Protein AF-A0AA39WG47-F1 (afdb_monomer)

InterPro domains:
  IPR007219 Xylanolytic transcriptional activator, regulatory domain [PF04082] (8-118)

Foldseek 3Di:
DDDPLVVVVVLLVVLLVVLVLQLVQLVCCVVVVDDGPDDPVPDPRDHRDQFDQDPVVSDTHDDPDPVSSLCPLVSLLSQLSVLSVQLCPQQVDPDHDDPVSLLVSLVVSVVSLVVSLVPDDLLLNCVRDPLLPDDPSSSVSSLVSLLSSLVSLLSSLVVLVVVVVVCVVPPDPPDDPSSVVSNVSNVVSVVSNVVSVVVCVVSVVPPDPDDDDDDDDDDDDD

Sequence (222 aa):
MTDPFMKRIEEECKRRLFWCSYNLDKYLGAMLGRPCVFHDEDIDQEYPSMTVYNPDLGVCLPTEEPNRRILIAPVLHFKLVRIVSRALREMYSVRPPTQKRSALIRRQLNDSLKAWRKELPAFLDPDQVDARLLVPNFQRQSNMLSLAYSHAVILVNRGSLMNKLRKSDVSSDTAGDEEDSNMKACLSAAMSILNDVDQIRRGGGRYCPHGGSPSTKPSAPS

Radius of gyration: 23.23 Å; Cα contacts (8 Å, |Δi|>4): 181; chains: 1; bounding box: 48×74×67 Å

Solvent-accessible surface area (backbone atoms only — not comparable to full-atom values): 13115 Å² total; per-residue (Å²): 133,81,56,72,60,61,52,53,53,50,51,46,50,51,35,44,49,51,53,52,52,49,48,51,39,45,53,50,18,69,74,70,73,44,87,56,84,77,52,82,90,79,61,85,77,64,78,60,74,65,49,41,78,36,84,92,74,73,44,71,37,82,60,89,52,76,92,69,41,74,50,53,53,59,52,52,47,52,57,51,46,52,56,45,46,49,43,47,60,65,64,63,32,97,72,63,58,54,72,71,55,45,52,54,52,40,52,56,49,52,51,49,52,53,52,54,60,69,68,52,54,59,83,51,29,71,93,74,31,63,46,88,79,42,59,73,68,53,19,52,41,24,52,50,50,52,44,51,50,26,50,44,44,28,68,60,20,43,64,43,42,54,50,49,58,62,36,68,79,52,91,60,98,76,79,51,75,66,46,53,51,36,28,51,48,21,53,51,23,53,50,48,42,54,50,51,53,52,50,50,60,68,59,62,75,70,76,70,78,91,81,78,83,81,84,81,78,86,83,80,88,132

Organism: NCBI:txid869390

pLDDT: mean 83.04, std 16.95, range [33.25, 98.5]

Nearest PDB structures (foldseek):
  5qsx-assembly3_B  TM=2.693E-01  e=9.966E-01  Homo sapiens
  4tql-assembly1_A  TM=2.872E-01  e=2.269E+00  synthetic construct
  6xns-assembly2_F  TM=3.805E-01  e=7.247E+00  synthetic construct

Structure (mmCIF, N/CA/C/O backbone):
data_AF-A0AA39WG47-F1
#
_entry.id   AF-A0AA39WG47-F1
#
loop_
_atom_site.group_PDB
_atom_site.id
_atom_site.type_symbol
_atom_site.label_atom_id
_atom_site.label_alt_id
_atom_site.label_comp_id
_atom_site.label_asym_id
_atom_site.label_entity_id
_atom_site.label_seq_id
_atom_site.pdbx_PDB_ins_code
_atom_site.Cartn_x
_atom_site.Cartn_y
_atom_site.Cartn_z
_atom_site.occupancy
_atom_site.B_iso_or_equiv
_atom_site.auth_seq_id
_atom_site.auth_comp_id
_atom_site.auth_asym_id
_atom_site.auth_atom_id
_atom_site.pdbx_PDB_model_num
ATOM 1 N N . MET A 1 1 ? 3.897 -16.611 -37.388 1.00 54.41 1 MET A N 1
ATOM 2 C CA . MET A 1 1 ? 4.636 -17.044 -36.184 1.00 54.41 1 MET A CA 1
ATOM 3 C C . MET A 1 1 ? 5.017 -15.771 -35.446 1.00 54.41 1 MET A C 1
ATOM 5 O O . MET A 1 1 ? 5.769 -14.986 -36.003 1.00 54.41 1 MET A O 1
ATOM 9 N N . THR A 1 2 ? 4.370 -15.462 -34.321 1.00 60.50 2 THR A N 1
ATOM 10 C CA . THR A 1 2 ? 4.619 -14.218 -33.572 1.00 60.50 2 THR A CA 1
ATOM 11 C C . THR A 1 2 ? 6.018 -14.269 -32.969 1.00 60.50 2 THR A C 1
ATOM 13 O O . THR A 1 2 ? 6.387 -15.283 -32.379 1.00 60.50 2 THR A O 1
ATOM 16 N N . ASP A 1 3 ? 6.787 -13.197 -33.141 1.00 77.50 3 ASP A N 1
ATOM 17 C CA . ASP A 1 3 ? 8.130 -13.053 -32.582 1.00 77.50 3 ASP A CA 1
ATOM 18 C C . ASP A 1 3 ? 8.114 -13.317 -31.055 1.00 77.50 3 ASP A C 1
ATOM 20 O O . ASP A 1 3 ? 7.344 -12.665 -30.335 1.00 77.50 3 ASP A O 1
ATOM 24 N N . PRO A 1 4 ? 8.915 -14.275 -30.538 1.00 75.50 4 PRO A N 1
ATOM 25 C CA . PRO A 1 4 ? 9.007 -14.574 -29.108 1.00 75.50 4 PRO A CA 1
ATOM 26 C C . PRO A 1 4 ? 9.269 -13.345 -28.228 1.00 75.50 4 PRO A C 1
ATOM 28 O O . PRO A 1 4 ? 8.833 -13.307 -27.075 1.00 75.50 4 PRO A O 1
ATOM 31 N N . PHE A 1 5 ? 9.945 -12.329 -28.766 1.00 71.44 5 PHE A N 1
ATOM 32 C CA . PHE A 1 5 ? 10.186 -11.070 -28.072 1.00 71.44 5 PHE A CA 1
ATOM 33 C C . PHE A 1 5 ? 8.907 -10.238 -27.908 1.00 71.44 5 PHE A C 1
ATOM 35 O O . PHE A 1 5 ? 8.557 -9.862 -26.785 1.00 71.44 5 PHE A O 1
ATOM 42 N N . MET A 1 6 ? 8.159 -10.026 -28.995 1.00 77.06 6 MET A N 1
ATOM 43 C CA . MET A 1 6 ? 6.859 -9.346 -28.944 1.00 77.06 6 MET A CA 1
ATOM 44 C C . MET A 1 6 ? 5.895 -10.037 -27.978 1.00 77.06 6 MET A C 1
ATOM 46 O O . MET A 1 6 ? 5.199 -9.365 -27.218 1.00 77.06 6 MET A O 1
ATOM 50 N N . LYS A 1 7 ? 5.920 -11.375 -27.931 1.00 81.62 7 LYS A N 1
ATOM 51 C CA . LYS A 1 7 ? 5.126 -12.155 -26.975 1.00 81.62 7 LYS A CA 1
ATOM 52 C C . LYS A 1 7 ? 5.485 -11.835 -25.516 1.00 81.62 7 LYS A C 1
ATOM 54 O O . LYS A 1 7 ? 4.591 -11.600 -24.708 1.00 81.62 7 LYS A O 1
ATOM 59 N N . ARG A 1 8 ? 6.777 -11.761 -25.173 1.00 79.62 8 ARG A N 1
ATOM 60 C CA . ARG A 1 8 ? 7.234 -11.428 -23.809 1.00 79.62 8 ARG A CA 1
ATOM 61 C C . ARG A 1 8 ? 6.865 -10.001 -23.403 1.00 79.62 8 ARG A C 1
ATOM 63 O O . ARG A 1 8 ? 6.470 -9.770 -22.262 1.00 79.62 8 ARG A O 1
ATOM 70 N N . ILE A 1 9 ? 6.988 -9.041 -24.321 1.00 80.69 9 ILE A N 1
ATOM 71 C CA . ILE A 1 9 ? 6.543 -7.663 -24.070 1.00 80.69 9 ILE A CA 1
ATOM 72 C C . ILE A 1 9 ? 5.045 -7.637 -23.790 1.00 80.69 9 ILE A C 1
ATOM 74 O O . ILE A 1 9 ? 4.612 -6.996 -22.836 1.00 80.69 9 ILE A O 1
ATOM 78 N N . GLU A 1 10 ? 4.255 -8.334 -24.604 1.00 86.00 10 GLU A N 1
ATOM 79 C CA . GLU A 1 10 ? 2.808 -8.392 -24.441 1.00 86.00 10 GLU A CA 1
ATOM 80 C C . GLU A 1 10 ? 2.414 -8.990 -23.080 1.00 86.00 10 GLU A C 1
ATOM 82 O O . GLU A 1 10 ? 1.555 -8.439 -22.392 1.00 86.00 10 GLU A O 1
ATOM 87 N N . GLU A 1 11 ? 3.078 -10.066 -22.653 1.00 87.19 11 GLU A N 1
ATOM 88 C CA . GLU A 1 11 ? 2.892 -10.679 -21.331 1.00 87.19 11 GLU A CA 1
ATOM 89 C C . GLU A 1 11 ? 3.209 -9.696 -20.189 1.00 87.19 11 GLU A C 1
ATOM 91 O O . GLU A 1 11 ? 2.404 -9.528 -19.270 1.00 87.19 11 GLU A O 1
ATOM 96 N N . GLU A 1 12 ? 4.332 -8.977 -20.260 1.00 86.94 12 GLU A N 1
ATOM 97 C CA . GLU A 1 12 ? 4.689 -7.956 -19.266 1.00 86.94 12 GLU A CA 1
ATOM 98 C C . GLU A 1 12 ? 3.714 -6.771 -19.259 1.00 86.94 12 GLU A C 1
ATOM 100 O O . GLU A 1 12 ? 3.362 -6.257 -18.194 1.00 86.94 12 GLU A O 1
ATOM 105 N N . CYS A 1 13 ? 3.233 -6.346 -20.426 1.00 87.81 13 CYS A N 1
ATOM 106 C CA . CYS A 1 13 ? 2.212 -5.309 -20.542 1.00 87.81 13 CYS A CA 1
ATOM 107 C C . CYS A 1 13 ? 0.886 -5.750 -19.911 1.00 87.81 13 CYS A C 1
ATOM 109 O O . CYS A 1 13 ? 0.289 -4.972 -19.166 1.00 87.81 13 CYS A O 1
ATOM 111 N N . LYS A 1 14 ? 0.455 -6.999 -20.134 1.00 92.62 14 LYS A N 1
ATOM 112 C CA . LYS A 1 14 ? -0.746 -7.575 -19.504 1.00 92.62 14 LYS A CA 1
ATOM 113 C C . LYS A 1 14 ? -0.613 -7.630 -17.983 1.00 92.62 14 LYS A C 1
ATOM 115 O O . LYS A 1 14 ? -1.522 -7.181 -17.287 1.00 92.62 14 LYS A O 1
ATOM 120 N N . ARG A 1 15 ? 0.540 -8.072 -17.465 1.00 94.00 15 ARG A N 1
ATOM 121 C CA . ARG A 1 15 ? 0.847 -8.059 -16.020 1.00 94.00 15 ARG A CA 1
ATOM 122 C C . ARG A 1 15 ? 0.725 -6.658 -15.432 1.00 94.00 15 ARG A C 1
ATOM 124 O O . ARG A 1 15 ? 0.052 -6.456 -14.426 1.00 94.00 15 ARG A O 1
ATOM 131 N N . ARG A 1 16 ? 1.356 -5.666 -16.067 1.00 93.12 16 ARG A N 1
ATOM 132 C CA . ARG A 1 16 ? 1.308 -4.267 -15.607 1.00 93.12 16 ARG A CA 1
ATOM 133 C C . ARG A 1 16 ? -0.112 -3.716 -15.646 1.00 93.12 16 ARG A C 1
ATOM 135 O O . ARG A 1 16 ? -0.524 -3.072 -14.686 1.00 93.12 16 ARG A O 1
ATOM 142 N N . LEU A 1 17 ? -0.857 -3.986 -16.718 1.00 95.69 17 LEU A N 1
ATOM 143 C CA . LEU A 1 17 ? -2.247 -3.558 -16.849 1.00 95.69 17 LEU A CA 1
ATOM 144 C C . LEU A 1 17 ? -3.105 -4.135 -15.721 1.00 95.69 17 LEU A C 1
ATOM 146 O O . LEU A 1 17 ? -3.793 -3.372 -15.052 1.00 95.69 17 LEU A O 1
ATOM 150 N N . PHE A 1 18 ? -2.996 -5.440 -15.461 1.00 97.75 18 PHE A N 1
ATOM 151 C CA . PHE A 1 18 ? -3.709 -6.103 -14.372 1.00 97.75 18 PHE A CA 1
ATOM 152 C C . PHE A 1 18 ? -3.466 -5.409 -13.025 1.00 97.75 18 PHE A C 1
ATOM 154 O O . PHE A 1 18 ? -4.413 -5.009 -12.352 1.00 97.75 18 PHE A O 1
ATOM 161 N N . TRP A 1 19 ? -2.201 -5.198 -12.652 1.00 97.56 19 TRP A N 1
ATOM 162 C CA . TRP A 1 19 ? -1.856 -4.597 -11.362 1.00 97.56 19 TRP A CA 1
ATOM 163 C C . TRP A 1 19 ? -2.233 -3.111 -11.259 1.00 97.56 19 TRP A C 1
ATOM 165 O O . TRP A 1 19 ? -2.646 -2.645 -10.195 1.00 97.56 19 TRP A O 1
ATOM 175 N N . CYS A 1 20 ? -2.173 -2.364 -12.364 1.00 96.81 20 CYS A N 1
ATOM 176 C CA . CYS A 1 20 ? -2.697 -1.000 -12.423 1.00 96.81 20 CYS A CA 1
ATOM 177 C C . CYS A 1 20 ? -4.223 -0.965 -12.234 1.0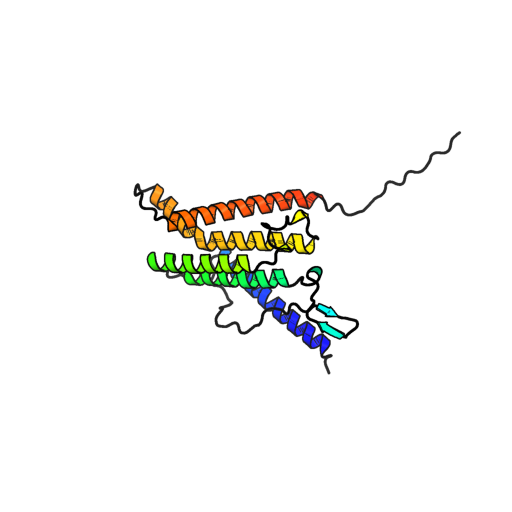0 96.81 20 CYS A C 1
ATOM 179 O O . CYS A 1 20 ? -4.725 -0.140 -11.468 1.00 96.81 20 CYS A O 1
ATOM 181 N N . SER A 1 21 ? -4.958 -1.870 -12.887 1.00 97.94 21 SER A N 1
ATOM 182 C CA . SER A 1 21 ? -6.409 -2.014 -12.725 1.00 97.94 21 SER A CA 1
ATOM 183 C C . SER A 1 21 ? -6.783 -2.420 -11.300 1.00 97.94 21 SER A C 1
ATOM 185 O O . SER A 1 21 ? -7.689 -1.822 -10.721 1.00 97.94 21 SER A O 1
ATOM 187 N N . TYR A 1 22 ? -6.044 -3.363 -10.709 1.00 97.75 22 TYR A N 1
ATOM 188 C CA . TYR A 1 22 ? -6.182 -3.757 -9.309 1.00 97.75 22 TYR A CA 1
ATOM 189 C C . TYR A 1 22 ? -6.027 -2.548 -8.379 1.00 97.75 22 TYR A C 1
ATOM 191 O O . TYR A 1 22 ? -6.901 -2.281 -7.557 1.00 97.75 22 TYR A O 1
ATOM 199 N N . ASN A 1 23 ? -4.961 -1.758 -8.547 1.00 96.88 23 ASN A N 1
ATOM 200 C CA . ASN A 1 23 ? -4.747 -0.564 -7.733 1.00 96.88 23 ASN A CA 1
ATOM 201 C C . ASN A 1 23 ? -5.902 0.427 -7.830 1.00 96.88 23 ASN A C 1
ATOM 203 O O . ASN A 1 23 ? -6.393 0.912 -6.808 1.00 96.88 23 ASN A O 1
ATOM 207 N N . LEU A 1 24 ? -6.328 0.725 -9.058 1.00 96.31 24 LEU A N 1
ATOM 208 C CA . LEU A 1 24 ? -7.419 1.655 -9.307 1.00 96.31 24 LEU A CA 1
ATOM 209 C C . LEU A 1 24 ? -8.712 1.189 -8.628 1.00 96.31 24 LEU A C 1
ATOM 211 O O . LEU A 1 24 ? -9.371 1.988 -7.966 1.00 96.31 24 LEU A O 1
ATOM 215 N N . ASP A 1 25 ? -9.046 -0.098 -8.735 1.00 96.69 25 ASP A N 1
ATOM 216 C CA . ASP A 1 25 ? -10.213 -0.683 -8.074 1.00 96.69 25 ASP A CA 1
ATOM 217 C C . ASP A 1 25 ? -10.161 -0.505 -6.550 1.00 96.69 25 ASP A C 1
ATOM 219 O O . ASP A 1 25 ? -11.122 -0.002 -5.965 1.00 96.69 25 ASP A O 1
ATOM 223 N N . LYS A 1 26 ? -9.024 -0.806 -5.903 1.00 96.12 26 LYS A N 1
ATOM 224 C CA . LYS A 1 26 ? -8.877 -0.664 -4.441 1.00 96.12 26 LYS A CA 1
ATOM 225 C C . LYS A 1 26 ? -8.971 0.777 -3.966 1.00 96.12 26 LYS A C 1
ATOM 227 O O . LYS A 1 26 ? -9.627 1.048 -2.960 1.00 96.12 26 LYS A O 1
ATOM 232 N N . TYR A 1 27 ? -8.346 1.710 -4.678 1.00 94.75 27 TYR A N 1
ATOM 233 C CA . TYR A 1 27 ? -8.420 3.124 -4.319 1.00 94.75 27 TYR A CA 1
ATOM 234 C C . TYR A 1 27 ? -9.823 3.692 -4.516 1.00 94.75 27 TYR A C 1
ATOM 236 O O . TYR A 1 27 ? -10.328 4.380 -3.630 1.00 94.75 27 TYR A O 1
ATOM 244 N N . LEU A 1 28 ? -10.490 3.361 -5.623 1.00 93.69 28 LEU A N 1
ATOM 245 C CA . LEU A 1 28 ? -11.874 3.775 -5.832 1.00 93.69 28 LEU A CA 1
ATOM 246 C C . LEU A 1 28 ? -12.822 3.113 -4.824 1.00 93.69 28 LEU A C 1
ATOM 248 O O . LEU A 1 28 ? -13.743 3.770 -4.349 1.00 93.69 28 LEU A O 1
ATOM 252 N N . GLY A 1 29 ? -12.579 1.856 -4.446 1.00 91.94 29 GLY A N 1
ATOM 253 C CA . GLY A 1 29 ? -13.279 1.182 -3.352 1.00 91.94 29 GLY A CA 1
ATOM 254 C C . GLY A 1 29 ? -13.130 1.928 -2.025 1.00 91.94 29 GLY A C 1
ATOM 255 O O . GLY A 1 29 ? -14.125 2.212 -1.360 1.00 91.94 29 GLY A O 1
ATOM 256 N N . ALA A 1 30 ? -11.903 2.330 -1.679 1.00 91.56 30 ALA A N 1
ATOM 257 C CA . ALA A 1 30 ? -11.619 3.096 -0.467 1.00 91.56 30 ALA A CA 1
ATOM 258 C C . ALA A 1 30 ? -12.289 4.480 -0.449 1.00 91.56 30 ALA A C 1
ATOM 260 O O . ALA A 1 30 ? -12.778 4.901 0.599 1.00 91.56 30 ALA A O 1
ATOM 261 N N . MET A 1 31 ? -12.294 5.187 -1.585 1.00 91.00 31 MET A N 1
ATOM 262 C CA . MET A 1 31 ? -12.841 6.546 -1.695 1.00 91.00 31 MET A CA 1
ATOM 263 C C . MET A 1 31 ? -14.367 6.565 -1.779 1.00 91.00 31 MET A C 1
ATOM 265 O O . MET A 1 31 ? -15.002 7.432 -1.188 1.00 91.00 31 MET A O 1
ATOM 269 N N . LEU A 1 32 ? -14.956 5.627 -2.522 1.00 90.38 32 LEU A N 1
ATOM 270 C CA . LEU A 1 32 ? -16.389 5.618 -2.824 1.00 90.38 32 LEU A CA 1
ATOM 271 C C . LEU A 1 32 ? -17.186 4.682 -1.908 1.00 90.38 32 LEU A C 1
ATOM 273 O O . LEU A 1 32 ? -18.406 4.622 -2.019 1.00 90.38 32 LEU A O 1
ATOM 277 N N . GLY A 1 33 ? -16.517 3.926 -1.032 1.00 85.56 33 GLY A N 1
ATOM 278 C CA . GLY A 1 33 ? -17.165 2.993 -0.106 1.00 85.56 33 GLY A CA 1
ATOM 279 C C . GLY A 1 33 ? -17.851 1.811 -0.796 1.00 85.56 33 GLY A C 1
ATOM 280 O O . GLY A 1 33 ? -18.755 1.206 -0.224 1.00 85.56 33 GLY A O 1
ATOM 281 N N . ARG A 1 34 ? -17.452 1.490 -2.032 1.00 85.56 34 ARG A N 1
ATOM 282 C CA . ARG A 1 34 ? -18.050 0.412 -2.830 1.00 85.56 34 ARG A CA 1
ATOM 283 C C . ARG A 1 34 ? -17.275 -0.904 -2.680 1.00 85.56 34 ARG A C 1
ATOM 285 O O . ARG A 1 34 ? -16.057 -0.864 -2.478 1.00 85.56 34 ARG A O 1
ATOM 292 N N . PRO A 1 35 ? -17.935 -2.066 -2.841 1.00 86.81 35 PRO A N 1
ATOM 293 C CA . PRO A 1 35 ? -17.241 -3.342 -2.976 1.00 86.81 35 PRO A CA 1
ATOM 294 C C . PRO A 1 35 ? -16.209 -3.298 -4.110 1.00 86.81 35 PRO A C 1
ATOM 296 O O . PRO A 1 35 ? -16.473 -2.746 -5.178 1.00 86.81 35 PRO A O 1
ATOM 299 N N . CYS A 1 36 ? -15.030 -3.858 -3.854 1.00 90.56 36 CYS A N 1
ATOM 300 C CA . CYS A 1 36 ? -13.968 -3.990 -4.850 1.00 90.56 36 CYS A CA 1
ATOM 301 C C . CYS A 1 36 ? -14.256 -5.184 -5.769 1.00 90.56 36 CYS A C 1
ATOM 303 O O . CYS A 1 36 ? -14.789 -6.196 -5.313 1.00 90.56 36 CYS A O 1
ATOM 305 N N . VAL A 1 37 ? -13.879 -5.073 -7.042 1.00 91.88 37 VAL A N 1
ATOM 306 C CA . VAL A 1 37 ? -14.045 -6.139 -8.042 1.00 91.88 37 VAL A CA 1
ATOM 307 C C . VAL A 1 37 ? -12.999 -7.234 -7.853 1.00 91.88 37 VAL A C 1
ATOM 309 O O . VAL A 1 37 ? -13.324 -8.420 -7.895 1.00 91.88 37 VAL A O 1
ATOM 312 N N . PHE A 1 38 ? -11.742 -6.852 -7.628 1.00 93.94 38 PHE A N 1
ATOM 313 C CA . PHE A 1 38 ? -10.660 -7.822 -7.488 1.00 93.94 38 PHE A CA 1
ATOM 314 C C . PHE A 1 38 ? -10.652 -8.412 -6.080 1.00 93.94 38 PHE A C 1
ATOM 316 O O . PHE A 1 38 ? -10.614 -7.669 -5.100 1.00 93.94 38 PHE A O 1
ATOM 323 N N . HIS A 1 39 ? -10.610 -9.732 -5.954 1.00 92.81 39 HIS A N 1
ATOM 324 C CA . HIS A 1 39 ? -10.468 -10.410 -4.667 1.00 92.81 39 HIS A CA 1
ATOM 325 C C . HIS A 1 39 ? -9.096 -11.066 -4.600 1.00 92.81 39 HIS A C 1
ATOM 327 O O . HIS A 1 39 ? -8.734 -11.811 -5.496 1.00 92.81 39 HIS A O 1
ATOM 333 N N . ASP A 1 40 ? -8.333 -10.780 -3.544 1.00 93.38 40 ASP A N 1
ATOM 334 C CA . ASP A 1 40 ? -6.937 -11.212 -3.395 1.00 93.38 40 ASP A CA 1
ATOM 335 C C . ASP A 1 40 ? -6.719 -12.732 -3.510 1.00 93.38 40 ASP A C 1
ATOM 337 O O . ASP A 1 40 ? -5.625 -13.137 -3.901 1.00 93.38 40 ASP A O 1
ATOM 341 N N . GLU A 1 41 ? -7.733 -13.536 -3.172 1.00 93.12 41 GLU A N 1
ATOM 342 C CA . GLU A 1 41 ? -7.711 -15.008 -3.227 1.00 93.12 41 GLU A CA 1
ATOM 343 C C . GLU A 1 41 ? -7.848 -15.553 -4.660 1.00 93.12 41 GLU A C 1
ATOM 345 O O . GLU A 1 41 ? -7.430 -16.672 -4.936 1.00 93.12 41 GLU A O 1
ATOM 350 N N . ASP A 1 42 ? -8.396 -14.746 -5.574 1.00 94.75 42 ASP A N 1
ATOM 351 C CA . ASP A 1 42 ? -8.635 -15.107 -6.977 1.00 94.75 42 ASP A CA 1
ATOM 352 C C . ASP A 1 42 ? -7.502 -14.610 -7.898 1.00 94.75 42 ASP A C 1
ATOM 354 O O . ASP A 1 42 ? -7.631 -14.618 -9.121 1.00 94.75 42 ASP A O 1
ATOM 358 N N . ILE A 1 43 ? -6.398 -14.115 -7.321 1.00 95.50 43 ILE A N 1
ATOM 359 C CA . ILE A 1 43 ? -5.270 -13.540 -8.064 1.00 95.50 43 ILE A CA 1
ATOM 360 C C . ILE A 1 43 ? -4.105 -14.527 -8.089 1.00 95.50 43 ILE A C 1
ATOM 362 O O . ILE A 1 43 ? -3.375 -14.665 -7.108 1.00 95.50 43 ILE A O 1
ATOM 366 N N . ASP A 1 44 ? -3.873 -15.125 -9.253 1.00 95.12 44 ASP A N 1
ATOM 367 C CA . ASP A 1 44 ? -2.683 -15.919 -9.588 1.00 95.12 44 ASP A CA 1
ATOM 368 C C . ASP A 1 44 ? -1.617 -15.107 -10.352 1.00 95.12 44 ASP A C 1
ATOM 370 O O . ASP A 1 44 ? -0.509 -15.583 -10.612 1.00 95.12 44 ASP A O 1
ATOM 374 N N . GLN A 1 45 ? -1.927 -13.855 -10.698 1.00 95.00 45 GLN A N 1
ATOM 375 C CA . GLN A 1 45 ? -1.057 -13.015 -11.506 1.00 95.00 45 GLN A CA 1
ATOM 376 C C . GLN A 1 45 ? 0.215 -12.606 -10.746 1.00 95.00 45 GLN A C 1
ATOM 378 O O . GLN A 1 45 ? 0.165 -11.874 -9.760 1.00 95.00 45 GLN A O 1
ATOM 383 N N . GLU A 1 46 ? 1.382 -13.003 -11.258 1.00 93.44 46 GLU A N 1
ATOM 384 C CA . GLU A 1 46 ? 2.687 -12.555 -10.747 1.00 93.44 46 GLU A CA 1
ATOM 385 C C . GLU A 1 46 ? 2.885 -11.032 -10.873 1.00 93.44 46 GLU A C 1
ATOM 387 O O . GLU A 1 46 ? 2.325 -10.380 -11.763 1.00 93.44 46 GLU A O 1
ATOM 392 N N . TYR A 1 47 ? 3.729 -10.451 -10.012 1.00 93.06 47 TYR A N 1
ATOM 393 C CA . TYR A 1 47 ? 4.161 -9.058 -10.165 1.00 93.06 47 TYR A CA 1
ATOM 394 C C . TYR A 1 47 ? 4.956 -8.854 -11.467 1.00 93.06 47 TYR A C 1
ATOM 396 O O . TYR A 1 47 ? 5.629 -9.781 -11.921 1.00 93.06 47 TYR A O 1
ATOM 404 N N . PRO A 1 48 ? 4.934 -7.643 -12.063 1.00 89.69 48 PRO A N 1
ATOM 405 C CA . PRO A 1 48 ? 5.738 -7.347 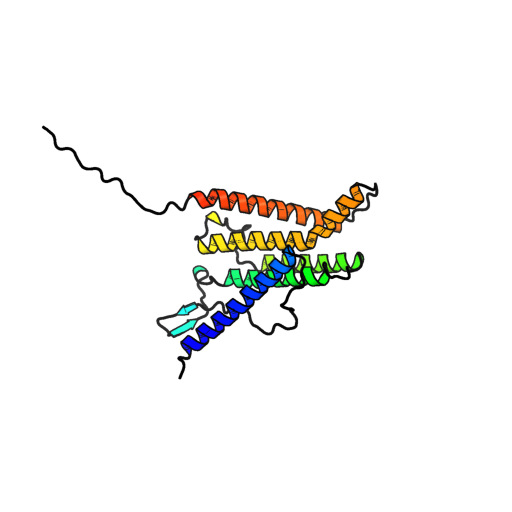-13.244 1.00 89.69 48 PRO A CA 1
ATOM 406 C C . PRO A 1 48 ? 7.221 -7.623 -13.005 1.00 89.69 48 PRO A C 1
ATOM 408 O O . PRO A 1 48 ? 7.754 -7.316 -11.932 1.00 89.69 48 PRO A O 1
ATOM 411 N N . SER A 1 49 ? 7.898 -8.165 -14.016 1.00 83.06 49 SER A N 1
ATOM 412 C CA . SER A 1 49 ? 9.323 -8.448 -13.907 1.00 83.06 49 SER A CA 1
ATOM 413 C C . SER A 1 49 ? 10.111 -7.142 -13.784 1.00 83.06 49 SER A C 1
ATOM 415 O O . SER A 1 49 ? 9.817 -6.147 -14.444 1.00 83.06 49 SER A O 1
ATOM 417 N N . MET A 1 50 ? 11.165 -7.143 -12.968 1.00 75.38 50 MET A N 1
ATOM 418 C CA . MET A 1 50 ? 12.084 -6.000 -12.848 1.00 75.38 50 MET A CA 1
ATOM 419 C C . MET A 1 50 ? 13.169 -6.007 -13.938 1.00 75.38 50 MET A C 1
ATOM 421 O O . MET A 1 50 ? 14.211 -5.370 -13.787 1.00 75.38 50 MET A O 1
ATOM 425 N N . THR A 1 51 ? 12.956 -6.768 -15.013 1.00 66.75 51 THR A N 1
ATOM 426 C CA . THR A 1 51 ? 13.933 -6.927 -16.089 1.00 66.75 51 THR A CA 1
ATOM 427 C C . THR A 1 51 ? 13.880 -5.743 -17.048 1.00 66.75 51 THR A C 1
ATOM 429 O O . THR A 1 51 ? 12.818 -5.174 -17.310 1.00 66.75 51 THR A O 1
ATOM 432 N N . VAL A 1 52 ? 15.044 -5.357 -17.564 1.00 65.75 52 VAL A N 1
ATOM 433 C CA . VAL A 1 52 ? 15.169 -4.300 -18.571 1.00 65.75 52 VAL A CA 1
ATOM 434 C C . VAL A 1 52 ? 15.505 -4.966 -19.892 1.00 65.75 52 VAL A C 1
ATOM 436 O O . VAL A 1 52 ? 16.333 -5.878 -19.946 1.00 65.75 52 VAL A O 1
ATOM 439 N N . TYR A 1 53 ? 14.844 -4.526 -20.958 1.00 62.62 53 TYR A N 1
ATOM 440 C CA . TYR A 1 53 ? 15.152 -5.009 -22.293 1.00 62.62 53 TYR A CA 1
ATOM 441 C C . TYR A 1 53 ? 1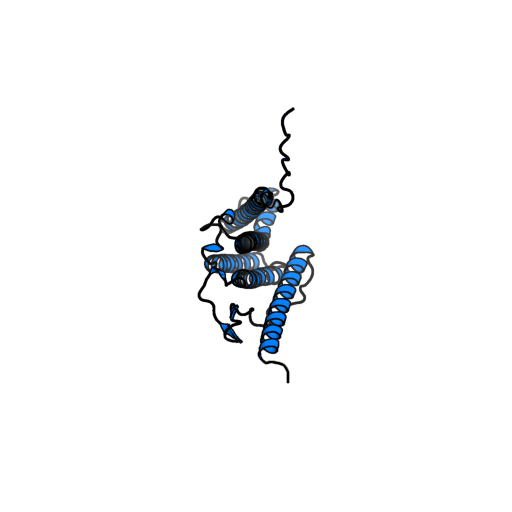6.540 -4.530 -22.720 1.00 62.62 53 TYR A C 1
ATOM 443 O O . TYR A 1 53 ? 16.813 -3.328 -22.702 1.00 62.62 53 TYR A O 1
ATOM 451 N N . ASN A 1 54 ? 17.401 -5.471 -23.101 1.00 61.97 54 ASN A N 1
ATOM 452 C CA . ASN A 1 54 ? 18.671 -5.182 -23.741 1.00 61.97 54 ASN A CA 1
ATOM 453 C C . ASN A 1 54 ? 18.495 -5.338 -25.268 1.00 61.97 54 ASN A C 1
ATOM 455 O O . ASN A 1 54 ? 18.364 -6.472 -25.735 1.00 61.97 54 ASN A O 1
ATOM 459 N N . PRO A 1 55 ? 18.479 -4.233 -26.041 1.00 57.22 55 PRO A N 1
ATOM 460 C CA . PRO A 1 55 ? 18.293 -4.277 -27.490 1.00 57.22 55 PRO A CA 1
ATOM 461 C C . PRO A 1 55 ? 19.450 -4.950 -28.233 1.00 57.22 55 PRO A C 1
ATOM 463 O O . PRO A 1 55 ? 19.213 -5.537 -29.284 1.00 57.22 55 PRO A O 1
ATOM 466 N N . ASP A 1 56 ? 20.661 -4.929 -27.673 1.00 65.94 56 ASP A N 1
ATOM 467 C CA . ASP A 1 56 ? 21.849 -5.533 -28.287 1.00 65.94 56 ASP A CA 1
ATOM 468 C C . ASP A 1 56 ? 21.824 -7.063 -28.184 1.00 65.94 56 ASP A C 1
ATOM 470 O O . ASP A 1 56 ? 22.332 -7.768 -29.052 1.00 65.94 56 ASP A O 1
ATOM 474 N N . LEU A 1 57 ? 21.214 -7.586 -27.117 1.00 59.78 57 LEU A N 1
ATOM 475 C CA . LEU A 1 57 ? 21.134 -9.023 -26.845 1.00 59.78 57 LEU A CA 1
ATOM 476 C C . LEU A 1 57 ? 19.761 -9.627 -27.176 1.00 59.78 57 LEU A C 1
ATOM 478 O O . LEU A 1 57 ? 19.591 -10.840 -27.073 1.00 59.78 57 LEU A O 1
ATOM 482 N N . GLY A 1 58 ? 18.768 -8.806 -27.531 1.00 60.81 58 GLY A N 1
ATOM 483 C CA . GLY A 1 58 ? 17.403 -9.257 -27.825 1.00 60.81 58 GLY A CA 1
ATOM 484 C C . GLY A 1 58 ? 16.693 -9.929 -26.641 1.00 60.81 58 GLY A C 1
ATOM 485 O O . GLY A 1 58 ? 15.708 -10.642 -26.830 1.00 60.81 58 GLY A O 1
ATOM 486 N N . VAL A 1 59 ? 17.181 -9.730 -25.411 1.00 59.34 59 VAL A N 1
ATOM 487 C CA . VAL A 1 59 ? 16.682 -10.401 -24.201 1.00 59.34 59 VAL A CA 1
ATOM 488 C C . VAL A 1 59 ? 16.398 -9.409 -23.078 1.00 59.34 59 VAL A C 1
ATOM 490 O O . VAL A 1 59 ? 17.042 -8.368 -22.945 1.00 59.34 59 VAL A O 1
ATOM 493 N N . CYS A 1 60 ? 15.424 -9.744 -22.232 1.00 63.44 60 CYS A N 1
ATOM 494 C CA . CYS A 1 60 ? 15.197 -9.035 -20.977 1.00 63.44 60 CYS A CA 1
ATOM 495 C C . CYS A 1 60 ? 16.153 -9.578 -19.915 1.00 63.44 60 CYS A C 1
ATOM 497 O O . CYS A 1 60 ? 16.080 -10.757 -19.568 1.00 63.44 60 CYS A O 1
ATOM 499 N N . LEU A 1 61 ? 17.026 -8.721 -19.389 1.00 59.94 61 LEU A N 1
ATOM 500 C CA . LEU A 1 61 ? 18.009 -9.106 -18.381 1.00 59.94 61 LEU A CA 1
ATOM 501 C C . LEU A 1 61 ? 17.643 -8.530 -17.010 1.00 59.94 61 LEU A C 1
ATOM 503 O O . LEU A 1 61 ? 17.156 -7.392 -16.929 1.00 59.94 61 LEU A O 1
ATOM 507 N N . PRO A 1 62 ? 17.895 -9.276 -15.916 1.00 59.12 62 PRO A N 1
ATOM 508 C CA . PRO A 1 62 ? 17.992 -8.681 -14.592 1.00 59.12 62 PRO A CA 1
ATOM 509 C C . PRO A 1 62 ? 19.033 -7.568 -14.667 1.00 59.12 62 PRO A C 1
ATOM 511 O O . PRO A 1 62 ? 20.155 -7.783 -15.120 1.00 59.12 62 PRO A O 1
ATOM 514 N N . THR A 1 63 ? 18.643 -6.351 -14.312 1.00 59.00 63 THR A N 1
ATOM 515 C CA . THR A 1 63 ? 19.584 -5.238 -14.312 1.00 59.00 63 THR A CA 1
ATOM 516 C C . THR A 1 63 ? 20.120 -5.045 -12.909 1.00 59.00 63 THR A C 1
ATOM 518 O O . THR A 1 63 ? 19.357 -4.749 -11.992 1.00 59.00 63 THR A O 1
ATOM 521 N N . GLU A 1 64 ? 21.431 -5.186 -12.744 1.00 54.94 64 GLU A N 1
ATOM 522 C CA . GLU A 1 64 ? 22.130 -4.872 -11.493 1.00 54.94 64 GLU A CA 1
ATOM 523 C C . GLU A 1 64 ? 22.261 -3.358 -11.259 1.00 54.94 64 GLU A C 1
ATOM 525 O O . GLU A 1 64 ? 22.480 -2.932 -10.132 1.00 54.94 64 GLU A O 1
ATOM 530 N N . GLU A 1 65 ? 22.040 -2.526 -12.286 1.00 57.25 65 GLU A N 1
ATOM 531 C CA . GLU A 1 65 ? 22.049 -1.066 -12.154 1.00 57.25 65 GLU A CA 1
ATOM 532 C C . GLU A 1 65 ? 20.783 -0.542 -11.446 1.00 57.25 65 GLU A C 1
ATOM 534 O O . GLU A 1 65 ? 19.685 -0.580 -12.021 1.00 57.25 65 GLU A O 1
ATOM 539 N N . PRO A 1 66 ? 20.900 0.047 -10.241 1.00 54.59 66 PRO A N 1
ATOM 540 C CA . PRO A 1 66 ? 19.752 0.576 -9.499 1.00 54.59 66 PRO A CA 1
ATOM 541 C C . PRO A 1 66 ? 18.959 1.618 -10.303 1.00 54.59 66 PRO A C 1
ATOM 543 O O . PRO A 1 66 ? 17.729 1.638 -10.270 1.00 54.59 66 PRO A O 1
ATOM 546 N N . ASN A 1 67 ? 19.661 2.415 -11.116 1.00 54.12 67 ASN A N 1
ATOM 547 C CA . ASN A 1 67 ? 19.099 3.518 -11.898 1.00 54.12 67 ASN A CA 1
ATOM 548 C C . ASN A 1 67 ? 18.197 3.078 -13.062 1.00 54.12 67 ASN A C 1
ATOM 550 O O . ASN A 1 67 ? 17.482 3.905 -13.626 1.00 54.12 67 ASN A O 1
ATOM 554 N N . ARG A 1 68 ? 18.198 1.790 -13.424 1.00 59.09 68 ARG A N 1
ATOM 555 C CA . ARG A 1 68 ? 17.346 1.243 -14.492 1.00 59.09 68 ARG A CA 1
ATOM 556 C C . ARG A 1 68 ? 16.169 0.416 -13.961 1.00 59.09 68 ARG A C 1
ATOM 558 O O . ARG A 1 68 ? 15.303 0.022 -14.739 1.00 59.09 68 ARG A O 1
ATOM 565 N N . ARG A 1 69 ? 16.066 0.200 -12.642 1.00 69.94 69 ARG A N 1
ATOM 566 C CA . ARG A 1 69 ? 14.976 -0.565 -11.999 1.00 69.94 69 ARG A CA 1
ATOM 567 C C . ARG A 1 69 ? 13.703 0.270 -11.805 1.00 69.94 69 ARG A C 1
ATOM 569 O O . ARG A 1 69 ? 13.147 0.326 -10.715 1.00 69.94 69 ARG A O 1
ATOM 576 N N . ILE A 1 70 ? 13.196 0.903 -12.864 1.00 78.69 70 ILE A N 1
ATOM 577 C CA . ILE A 1 70 ? 12.035 1.819 -12.802 1.00 78.69 70 ILE A CA 1
ATOM 578 C C . ILE A 1 70 ? 10.770 1.120 -12.259 1.00 78.69 70 ILE A C 1
ATOM 580 O O . ILE A 1 70 ? 9.919 1.769 -11.655 1.00 78.69 70 ILE A O 1
ATOM 584 N N . LEU A 1 71 ? 10.648 -0.201 -12.423 1.00 86.00 71 LEU A N 1
ATOM 585 C CA . LEU A 1 71 ? 9.497 -0.981 -11.950 1.00 86.00 71 LEU A CA 1
ATOM 586 C C . LEU A 1 71 ? 9.503 -1.296 -10.449 1.00 86.00 71 LEU A C 1
ATOM 588 O O . LEU A 1 71 ? 8.485 -1.764 -9.941 1.00 86.00 71 LEU A O 1
ATOM 592 N N . ILE A 1 72 ? 10.586 -1.004 -9.721 1.00 88.94 72 ILE A N 1
ATOM 593 C CA . ILE A 1 72 ? 10.659 -1.308 -8.288 1.00 88.94 72 ILE A CA 1
ATOM 594 C C . ILE A 1 72 ? 9.583 -0.566 -7.487 1.00 88.94 72 ILE A C 1
ATOM 596 O O . ILE A 1 72 ? 8.896 -1.176 -6.672 1.00 88.94 72 ILE A O 1
ATOM 600 N N . ALA A 1 73 ? 9.367 0.722 -7.772 1.00 92.06 73 ALA A N 1
ATOM 601 C CA . ALA A 1 73 ? 8.367 1.517 -7.073 1.00 92.06 73 ALA A CA 1
ATOM 602 C C . ALA A 1 73 ? 6.927 1.081 -7.395 1.00 92.06 73 ALA A C 1
ATOM 604 O O . ALA A 1 73 ? 6.174 0.871 -6.447 1.00 92.06 73 ALA A O 1
ATOM 605 N N . PRO A 1 74 ? 6.523 0.855 -8.665 1.00 93.56 74 PRO A N 1
ATOM 606 C CA . PRO A 1 74 ? 5.234 0.234 -8.968 1.00 93.56 74 PRO A CA 1
ATOM 607 C C . PRO A 1 74 ? 5.003 -1.093 -8.237 1.00 93.56 74 PRO A C 1
ATOM 609 O O . PRO A 1 74 ? 3.944 -1.277 -7.648 1.00 93.56 74 PRO A O 1
ATOM 612 N N . VAL A 1 75 ? 5.994 -1.993 -8.201 1.00 95.00 75 VAL A N 1
ATOM 613 C CA . VAL A 1 75 ? 5.862 -3.280 -7.494 1.00 95.00 75 VAL A CA 1
ATOM 614 C C . VAL A 1 75 ? 5.686 -3.086 -5.987 1.00 95.00 75 VAL A C 1
ATOM 616 O O . VAL A 1 75 ? 4.802 -3.701 -5.388 1.00 95.00 75 VAL A O 1
ATOM 619 N N . LEU A 1 76 ? 6.475 -2.203 -5.368 1.00 96.38 76 LEU A N 1
ATOM 620 C CA . LEU A 1 76 ? 6.292 -1.838 -3.961 1.00 96.38 76 LEU A CA 1
ATOM 621 C C . LEU A 1 76 ? 4.904 -1.238 -3.723 1.00 96.38 76 LEU A C 1
ATOM 623 O O . LEU A 1 76 ? 4.252 -1.576 -2.736 1.00 96.38 76 LEU A O 1
ATOM 627 N N . HIS A 1 77 ? 4.410 -0.406 -4.639 1.00 97.75 77 HIS A N 1
ATOM 628 C CA . HIS A 1 77 ? 3.068 0.154 -4.544 1.00 97.75 77 HIS A CA 1
ATOM 629 C C . HIS A 1 77 ? 1.988 -0.928 -4.627 1.00 97.75 77 HIS A C 1
ATOM 631 O O . HIS A 1 77 ? 1.096 -0.935 -3.785 1.00 97.75 77 HIS A O 1
ATOM 637 N N . PHE A 1 78 ? 2.092 -1.893 -5.545 1.00 97.75 78 PHE A N 1
ATOM 638 C CA . PHE A 1 78 ? 1.155 -3.023 -5.620 1.00 97.75 78 PHE A CA 1
ATOM 639 C C . PHE A 1 78 ? 1.115 -3.816 -4.308 1.00 97.75 78 PHE A C 1
ATOM 641 O O . PHE A 1 78 ? 0.034 -4.079 -3.778 1.00 97.75 78 PHE A O 1
ATOM 648 N N . LYS A 1 79 ? 2.283 -4.115 -3.721 1.00 97.69 79 LYS A N 1
ATOM 649 C CA . LYS A 1 79 ? 2.379 -4.770 -2.405 1.00 97.69 79 LYS A CA 1
ATOM 650 C C . LYS A 1 79 ? 1.678 -3.965 -1.307 1.00 97.69 79 LYS A C 1
ATOM 652 O O . LYS A 1 79 ? 0.924 -4.530 -0.515 1.00 97.69 79 LYS A O 1
ATOM 657 N N . LEU A 1 80 ? 1.878 -2.648 -1.278 1.00 98.50 80 LEU A N 1
ATOM 658 C CA . LEU A 1 80 ? 1.214 -1.767 -0.317 1.00 98.50 80 LEU A CA 1
ATOM 659 C C . LEU A 1 80 ? -0.307 -1.775 -0.501 1.00 98.50 80 LEU A C 1
ATOM 661 O O . LEU A 1 80 ? -1.058 -1.825 0.473 1.00 98.50 80 LEU A O 1
ATOM 665 N N . VAL A 1 81 ? -0.779 -1.767 -1.747 1.00 97.94 81 VAL A N 1
ATOM 666 C CA . VAL A 1 81 ? -2.213 -1.782 -2.044 1.00 97.94 81 VAL A CA 1
ATOM 667 C C . VAL A 1 81 ? -2.862 -3.121 -1.673 1.00 97.94 81 VAL A C 1
ATOM 669 O O . VAL A 1 81 ? -4.042 -3.141 -1.328 1.00 97.94 81 VAL A O 1
ATOM 672 N N . ARG A 1 82 ? -2.122 -4.236 -1.609 1.00 97.69 82 ARG A N 1
ATOM 673 C CA . ARG A 1 82 ? -2.631 -5.473 -0.978 1.00 97.69 82 ARG A CA 1
ATOM 674 C C . ARG A 1 82 ? -2.891 -5.307 0.521 1.00 97.69 82 ARG A C 1
ATOM 676 O O . ARG A 1 82 ? -3.916 -5.771 1.015 1.00 97.69 82 ARG A O 1
ATOM 683 N N . ILE A 1 83 ? -2.045 -4.565 1.240 1.00 98.06 83 ILE A N 1
ATOM 684 C CA . ILE A 1 83 ? -2.304 -4.220 2.651 1.00 98.06 83 ILE A CA 1
ATOM 685 C C . ILE A 1 83 ? -3.568 -3.352 2.761 1.00 98.06 83 ILE A C 1
ATOM 687 O O . ILE A 1 83 ? -4.415 -3.597 3.621 1.00 98.06 83 ILE A O 1
ATOM 691 N N . VAL A 1 84 ? -3.739 -2.383 1.854 1.00 97.00 84 VAL A N 1
ATOM 692 C CA . VAL A 1 84 ? -4.960 -1.560 1.753 1.00 97.00 84 VAL A CA 1
ATOM 693 C C . VAL A 1 84 ? -6.196 -2.423 1.474 1.00 97.00 84 VAL A C 1
ATOM 695 O O . VAL A 1 84 ? -7.197 -2.280 2.170 1.00 97.00 84 VAL A O 1
ATOM 698 N N . SER A 1 85 ? -6.128 -3.350 0.516 1.00 96.25 85 SER A N 1
ATOM 699 C CA . SER A 1 85 ? -7.204 -4.299 0.180 1.00 96.25 85 SER A CA 1
ATOM 700 C C . SER A 1 85 ? -7.637 -5.102 1.407 1.00 96.25 85 SER A C 1
ATOM 702 O O . SER A 1 85 ? -8.824 -5.157 1.742 1.00 96.25 85 SER A O 1
ATOM 704 N N . ARG A 1 86 ? -6.663 -5.635 2.152 1.00 95.62 86 ARG A N 1
ATOM 705 C CA . ARG A 1 86 ? -6.905 -6.357 3.401 1.00 95.62 86 ARG A CA 1
ATOM 706 C C . ARG A 1 86 ? -7.568 -5.472 4.460 1.00 95.62 86 ARG A C 1
ATOM 708 O O . ARG A 1 86 ? -8.524 -5.907 5.097 1.00 95.62 86 ARG A O 1
ATOM 715 N N . ALA A 1 87 ? -7.122 -4.224 4.613 1.00 94.75 87 ALA A N 1
ATOM 716 C CA . ALA A 1 87 ? -7.749 -3.266 5.523 1.00 94.75 87 ALA A CA 1
ATOM 717 C C . ALA A 1 87 ? -9.214 -2.986 5.145 1.00 94.75 87 ALA A C 1
ATOM 719 O O . ALA A 1 87 ? -10.085 -3.025 6.012 1.00 94.75 87 ALA A O 1
ATOM 720 N N . LEU A 1 88 ? -9.505 -2.758 3.860 1.00 93.50 88 LEU A N 1
ATOM 721 C CA . LEU A 1 88 ? -10.870 -2.544 3.363 1.00 93.50 88 LEU A CA 1
ATOM 722 C C . LEU A 1 88 ? -11.770 -3.750 3.649 1.00 93.50 88 LEU A C 1
ATOM 724 O O . LEU A 1 88 ? -12.873 -3.582 4.163 1.00 93.50 88 LEU A O 1
ATOM 728 N N . ARG A 1 89 ? -11.282 -4.963 3.380 1.00 92.31 89 ARG A N 1
ATOM 729 C CA . ARG A 1 89 ? -12.046 -6.197 3.586 1.00 92.31 89 ARG A CA 1
ATOM 730 C C . ARG A 1 89 ? -12.278 -6.519 5.059 1.00 92.31 89 ARG A C 1
ATOM 732 O O . ARG A 1 89 ? -13.378 -6.919 5.418 1.00 92.31 89 ARG A O 1
ATOM 739 N N . GLU A 1 90 ? -11.252 -6.407 5.898 1.00 92.12 90 GLU A N 1
ATOM 740 C CA . GLU A 1 90 ? -11.319 -6.892 7.281 1.00 92.12 90 GLU A CA 1
ATOM 741 C C . GLU A 1 90 ? -11.793 -5.835 8.283 1.00 92.12 90 GLU A C 1
ATOM 743 O O . GLU A 1 90 ? -12.362 -6.197 9.309 1.00 92.12 90 GLU A O 1
ATOM 748 N N . MET A 1 91 ? -11.561 -4.544 8.026 1.00 89.44 91 MET A N 1
ATOM 749 C CA . MET A 1 91 ? -11.935 -3.467 8.955 1.00 89.44 91 MET A CA 1
ATOM 750 C C . MET A 1 91 ? -13.181 -2.696 8.525 1.00 89.44 91 MET A C 1
ATOM 752 O O . MET A 1 91 ? -13.876 -2.154 9.382 1.00 89.44 91 MET A O 1
ATOM 756 N N . TYR A 1 92 ? -13.452 -2.628 7.219 1.00 87.31 92 TYR A N 1
ATOM 757 C CA . TYR A 1 92 ? -14.553 -1.850 6.639 1.00 87.31 92 TYR A CA 1
ATOM 758 C C . TYR A 1 92 ? -15.603 -2.739 5.957 1.00 87.31 92 TYR A C 1
ATOM 760 O O . TYR A 1 92 ? -16.320 -2.296 5.063 1.00 87.31 92 TYR A O 1
ATOM 768 N N . SER A 1 93 ? -15.713 -3.998 6.388 1.00 84.06 93 SER A N 1
ATOM 769 C CA . SER A 1 93 ? -16.761 -4.916 5.948 1.00 84.06 93 SER A CA 1
ATOM 770 C C . SER A 1 93 ? -18.155 -4.435 6.353 1.00 84.06 93 SER A C 1
ATOM 772 O O . SER A 1 93 ? -18.340 -3.839 7.412 1.00 84.06 93 SER A O 1
ATOM 774 N N . VAL A 1 94 ? -19.165 -4.809 5.553 1.00 84.38 94 VAL A N 1
ATOM 775 C CA . VAL A 1 94 ? -20.597 -4.554 5.830 1.00 84.38 94 VAL A CA 1
ATOM 776 C C . VAL A 1 94 ? -20.988 -4.977 7.249 1.00 84.38 94 VAL A C 1
ATOM 778 O O . VAL A 1 94 ? -21.775 -4.311 7.915 1.00 84.38 94 VAL A O 1
ATOM 781 N N . ARG A 1 95 ? -20.419 -6.090 7.720 1.00 85.69 95 ARG A N 1
ATOM 782 C CA . ARG A 1 95 ? -20.514 -6.533 9.111 1.00 85.69 95 ARG A CA 1
ATOM 783 C C . ARG A 1 95 ? -19.217 -6.153 9.822 1.00 85.69 95 ARG A C 1
ATOM 785 O O . ARG A 1 95 ? -18.216 -6.840 9.600 1.00 85.69 95 ARG A O 1
ATOM 792 N N . PRO A 1 96 ? -19.190 -5.076 10.621 1.00 81.19 96 PRO A N 1
ATOM 793 C CA . PRO A 1 96 ? -17.964 -4.660 11.281 1.00 81.19 96 PRO A CA 1
ATOM 794 C C . PRO A 1 96 ? -17.529 -5.703 12.325 1.00 81.19 96 PRO A C 1
ATOM 796 O O . PRO A 1 96 ? -18.378 -6.275 13.018 1.00 81.19 96 PRO A O 1
ATOM 799 N N . PRO A 1 97 ? -16.219 -5.972 12.465 1.00 88.38 97 PRO A N 1
ATOM 800 C CA . PRO A 1 97 ? -15.721 -6.868 13.499 1.00 88.38 97 PRO A CA 1
ATOM 801 C C . PRO A 1 97 ? -15.931 -6.296 14.905 1.00 88.38 97 PRO A C 1
ATOM 803 O O . PRO A 1 97 ? -16.028 -5.086 15.111 1.00 88.38 97 PRO A O 1
ATOM 806 N N . THR A 1 98 ? -15.910 -7.175 15.909 1.00 90.38 98 THR A N 1
ATOM 807 C CA . THR A 1 98 ? -15.904 -6.758 17.320 1.00 90.38 98 THR A CA 1
ATOM 808 C C . THR A 1 98 ? -14.709 -5.847 17.616 1.00 90.38 98 THR A C 1
ATOM 810 O O . THR A 1 98 ? -13.685 -5.900 16.930 1.00 90.38 98 THR A O 1
ATOM 813 N N . GLN A 1 99 ? -14.787 -5.030 18.670 1.00 86.06 99 GLN A N 1
ATOM 814 C CA . GLN A 1 99 ? -13.694 -4.121 19.040 1.00 86.06 99 GLN A CA 1
ATOM 815 C C . GLN A 1 99 ? -12.364 -4.864 19.264 1.00 86.06 99 GLN A C 1
ATOM 817 O O . GLN A 1 99 ? -11.327 -4.441 18.757 1.00 86.06 99 GLN A O 1
ATOM 822 N N . LYS A 1 100 ? -12.401 -6.016 19.950 1.00 88.88 100 LYS A N 1
ATOM 823 C CA . LYS A 1 100 ? -11.219 -6.866 20.174 1.00 88.88 100 LYS A CA 1
ATOM 824 C C . LYS A 1 100 ? -10.625 -7.374 18.857 1.00 88.88 100 LYS A C 1
ATOM 826 O O . LYS A 1 100 ? -9.414 -7.315 18.660 1.00 88.88 100 LYS A O 1
ATOM 831 N N . ARG A 1 101 ? -11.471 -7.836 17.927 1.00 91.62 101 ARG A N 1
ATOM 832 C CA . ARG A 1 101 ? -11.019 -8.316 16.614 1.00 91.62 101 ARG A CA 1
ATOM 833 C C . ARG A 1 101 ? -10.477 -7.172 15.752 1.00 91.62 101 ARG A C 1
ATOM 835 O O . ARG A 1 101 ? -9.433 -7.342 15.132 1.00 91.62 101 ARG A O 1
ATOM 842 N N . SER A 1 102 ? -11.123 -6.006 15.774 1.00 90.94 102 SER A N 1
ATOM 843 C CA . SER A 1 102 ? -10.644 -4.779 15.124 1.00 90.94 102 SER A CA 1
ATOM 844 C C . SER A 1 102 ? -9.244 -4.382 15.596 1.00 90.94 102 SER A C 1
ATOM 846 O O . SER A 1 102 ? -8.407 -4.016 14.775 1.00 90.94 102 SER A O 1
ATOM 848 N N . ALA A 1 103 ? -8.979 -4.449 16.906 1.00 91.06 103 ALA A N 1
ATOM 849 C CA . ALA A 1 103 ? -7.666 -4.141 17.472 1.00 91.06 103 ALA A CA 1
ATOM 850 C C . ALA A 1 103 ? -6.591 -5.122 16.974 1.00 91.06 103 ALA A C 1
ATOM 852 O O . ALA A 1 103 ? -5.537 -4.694 16.506 1.00 91.06 103 ALA A O 1
ATOM 853 N N . LEU A 1 104 ? -6.896 -6.425 16.972 1.00 94.06 104 LEU A N 1
ATOM 854 C CA . LEU A 1 104 ? -5.995 -7.457 16.453 1.00 94.06 104 LEU A CA 1
ATOM 855 C C . LEU A 1 104 ? -5.666 -7.251 14.966 1.00 94.06 104 LEU A C 1
ATOM 857 O O . LEU A 1 104 ? -4.495 -7.260 14.591 1.00 94.06 104 LEU A O 1
ATOM 861 N N . ILE A 1 105 ? -6.686 -7.041 14.126 1.00 95.31 105 ILE A N 1
ATOM 862 C CA . ILE A 1 105 ? -6.510 -6.802 12.684 1.00 95.31 105 ILE A CA 1
ATOM 863 C C . ILE A 1 105 ? -5.642 -5.561 12.459 1.00 95.31 105 ILE A C 1
ATOM 865 O O . ILE A 1 105 ? -4.685 -5.601 11.688 1.00 95.31 105 ILE A O 1
ATOM 869 N N . ARG A 1 106 ? -5.932 -4.466 13.171 1.00 95.44 106 ARG A N 1
ATOM 870 C CA . ARG A 1 106 ? -5.175 -3.213 13.075 1.00 95.44 106 ARG A CA 1
ATOM 871 C C . ARG A 1 106 ? -3.706 -3.408 13.432 1.00 95.44 106 ARG A C 1
ATOM 873 O O . ARG A 1 106 ? -2.848 -2.937 12.694 1.00 95.44 106 ARG A O 1
ATOM 880 N N . ARG A 1 107 ? -3.408 -4.136 14.513 1.00 95.88 107 ARG A N 1
ATOM 881 C CA . ARG A 1 107 ? -2.030 -4.472 14.896 1.00 95.88 107 ARG A CA 1
ATOM 882 C C . ARG A 1 107 ? -1.314 -5.236 13.780 1.00 95.88 107 ARG A C 1
ATOM 884 O O . ARG A 1 107 ? -0.241 -4.818 13.363 1.00 95.88 107 ARG A O 1
ATOM 891 N N . GLN A 1 108 ? -1.941 -6.278 13.231 1.00 97.69 108 GLN A N 1
ATOM 892 C CA . GLN A 1 108 ? -1.368 -7.064 12.130 1.00 97.69 108 GLN A CA 1
ATOM 893 C C . GLN A 1 108 ? -1.125 -6.233 10.861 1.00 97.69 108 GLN A C 1
ATOM 895 O O . GLN A 1 108 ? -0.112 -6.409 10.182 1.00 97.69 108 GLN A O 1
ATOM 900 N N . LEU A 1 109 ? -2.043 -5.323 10.529 1.00 98.06 109 LEU A N 1
ATOM 901 C CA . LEU A 1 109 ? -1.887 -4.411 9.396 1.00 98.06 109 LEU A CA 1
ATOM 902 C C . LEU A 1 109 ? -0.771 -3.394 9.645 1.00 98.06 109 LEU A C 1
ATOM 904 O O . LEU A 1 109 ? 0.044 -3.176 8.757 1.00 98.06 109 LEU A O 1
ATOM 908 N N . ASN A 1 110 ? -0.676 -2.827 10.850 1.00 97.81 110 ASN A N 1
ATOM 909 C CA . ASN A 1 110 ? 0.426 -1.940 11.226 1.00 97.81 110 ASN A CA 1
ATOM 910 C C . ASN A 1 110 ? 1.783 -2.661 11.169 1.00 97.81 110 ASN A C 1
A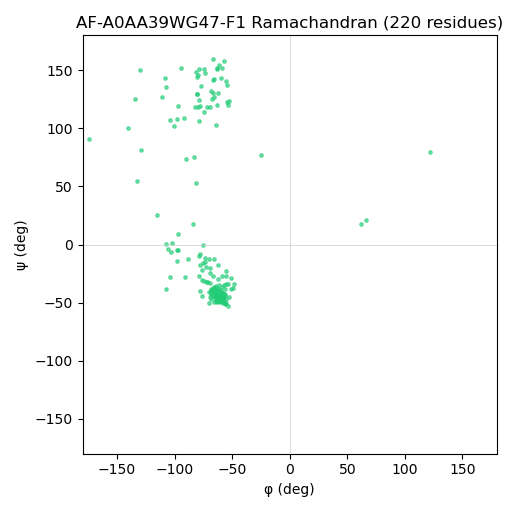TOM 912 O O . ASN A 1 110 ? 2.762 -2.078 10.711 1.00 97.81 110 ASN A O 1
ATOM 916 N N . ASP A 1 111 ? 1.852 -3.931 11.570 1.00 98.19 111 ASP A N 1
ATOM 917 C CA . ASP A 1 111 ? 3.073 -4.731 11.440 1.00 98.19 111 ASP A CA 1
ATOM 918 C C . ASP A 1 111 ? 3.414 -5.008 9.966 1.00 98.19 111 ASP A C 1
ATOM 920 O O . ASP A 1 111 ? 4.575 -4.894 9.574 1.00 98.19 111 ASP A O 1
ATOM 924 N N . SER A 1 112 ? 2.406 -5.251 9.122 1.00 98.50 112 SER A N 1
ATOM 925 C CA . SER A 1 112 ? 2.584 -5.382 7.666 1.00 98.50 112 SER A CA 1
ATOM 926 C C . SER A 1 112 ? 3.075 -4.077 7.026 1.00 98.50 112 SER A C 1
ATOM 928 O O . SER A 1 112 ? 3.957 -4.107 6.174 1.00 98.50 112 SER A O 1
ATOM 930 N N . LEU A 1 113 ? 2.555 -2.921 7.458 1.00 98.50 113 LEU A N 1
ATOM 931 C CA . LEU A 1 113 ? 3.006 -1.601 7.004 1.00 98.50 113 LEU A CA 1
ATOM 932 C C . LEU A 1 113 ? 4.465 -1.341 7.397 1.00 98.50 113 LEU A C 1
ATOM 934 O O . LEU A 1 113 ? 5.251 -0.890 6.567 1.00 98.50 113 LEU A O 1
ATOM 938 N N . LYS A 1 114 ? 4.856 -1.677 8.632 1.00 97.62 114 LYS A N 1
ATOM 939 C CA . LYS A 1 114 ? 6.255 -1.578 9.080 1.00 97.62 114 LYS A CA 1
ATOM 940 C C . LYS A 1 114 ? 7.172 -2.513 8.294 1.00 97.62 114 LYS A C 1
ATOM 942 O O . LYS A 1 114 ? 8.284 -2.118 7.961 1.00 97.62 114 LYS A O 1
ATOM 947 N N . ALA A 1 115 ? 6.730 -3.741 8.017 1.00 98.31 115 ALA A N 1
ATOM 948 C CA . ALA A 1 115 ? 7.487 -4.688 7.203 1.00 98.31 115 ALA A CA 1
ATOM 949 C C . ALA A 1 115 ? 7.684 -4.146 5.782 1.00 98.31 115 ALA A C 1
ATOM 951 O O . ALA A 1 115 ? 8.814 -4.064 5.316 1.00 98.31 115 ALA A O 1
ATOM 952 N N . TRP A 1 116 ? 6.611 -3.655 5.159 1.00 98.25 116 TRP A N 1
ATOM 953 C CA . TRP A 1 116 ? 6.673 -3.012 3.850 1.00 98.25 116 TRP A CA 1
ATOM 954 C C . TRP A 1 116 ? 7.628 -1.813 3.836 1.00 98.25 116 TRP A C 1
ATOM 956 O O . TRP A 1 116 ? 8.440 -1.687 2.926 1.00 98.25 116 TRP A O 1
ATOM 966 N N . ARG A 1 117 ? 7.596 -0.963 4.874 1.00 96.62 117 ARG A N 1
ATOM 967 C CA . ARG A 1 117 ? 8.495 0.196 4.995 1.00 96.62 117 ARG A CA 1
ATOM 968 C C . ARG A 1 117 ? 9.970 -0.218 5.002 1.00 96.62 117 ARG A C 1
ATOM 970 O O . ARG A 1 117 ? 10.785 0.476 4.411 1.00 96.62 117 ARG A O 1
ATOM 977 N N . LYS A 1 118 ? 10.302 -1.357 5.620 1.00 95.62 118 LYS A N 1
ATOM 978 C CA . LYS A 1 118 ? 11.665 -1.917 5.651 1.00 95.62 118 LYS A CA 1
ATOM 979 C C . LYS A 1 118 ? 12.114 -2.524 4.318 1.00 95.62 118 LYS A C 1
ATOM 981 O O . LYS A 1 118 ? 13.309 -2.705 4.127 1.00 95.62 118 LYS A O 1
ATOM 986 N N . GLU A 1 119 ? 11.189 -2.851 3.414 1.00 93.25 119 GLU A N 1
ATOM 987 C CA . GLU A 1 119 ? 11.519 -3.345 2.068 1.00 93.25 119 GLU A CA 1
ATOM 988 C C . GLU A 1 119 ? 11.934 -2.220 1.106 1.00 93.25 119 GLU A C 1
ATOM 990 O O . GLU A 1 119 ? 12.382 -2.509 -0.006 1.00 93.25 119 GLU A O 1
ATOM 995 N N . LEU A 1 120 ? 11.774 -0.945 1.487 1.00 93.00 120 LEU A N 1
ATOM 996 C CA . LEU A 1 120 ? 12.110 0.168 0.604 1.00 93.00 120 LEU A CA 1
ATOM 997 C C . LEU A 1 120 ? 13.623 0.237 0.350 1.00 93.00 120 LEU A C 1
ATOM 999 O O . LEU A 1 120 ? 14.415 0.264 1.292 1.00 93.00 120 LEU A O 1
ATOM 1003 N N . PRO A 1 121 ? 14.041 0.348 -0.921 1.00 91.06 121 PRO A N 1
ATOM 1004 C CA . PRO A 1 121 ? 15.402 0.734 -1.252 1.00 91.06 121 PRO A CA 1
ATOM 1005 C C . PRO A 1 121 ? 15.726 2.114 -0.679 1.00 91.06 121 PRO A C 1
ATOM 1007 O O . PRO A 1 121 ? 14.894 3.016 -0.758 1.00 91.06 121 PRO A O 1
ATOM 1010 N N . ALA A 1 122 ? 16.963 2.305 -0.213 1.00 88.88 122 ALA A N 1
ATOM 1011 C CA . ALA A 1 122 ? 17.417 3.559 0.397 1.00 88.88 122 ALA A CA 1
ATOM 1012 C C . ALA A 1 122 ? 17.115 4.806 -0.458 1.00 88.88 122 ALA A C 1
ATOM 1014 O O . ALA A 1 122 ? 16.703 5.834 0.061 1.00 88.88 122 ALA A O 1
ATOM 1015 N N . PHE A 1 123 ? 17.249 4.710 -1.786 1.00 88.00 123 PHE A N 1
ATOM 1016 C CA . PHE A 1 123 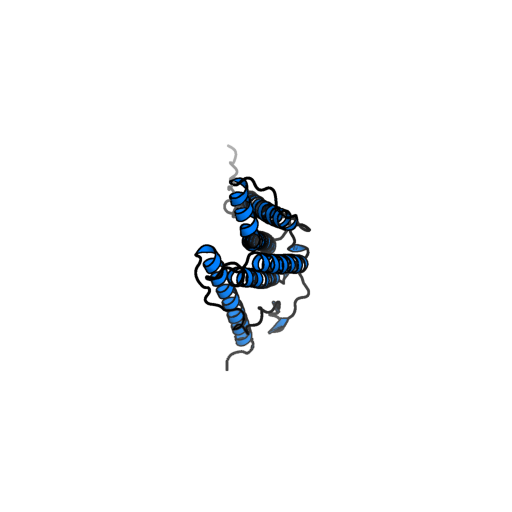? 16.998 5.834 -2.696 1.00 88.00 123 PHE A CA 1
ATOM 1017 C C . PHE A 1 123 ? 15.511 6.189 -2.887 1.00 88.00 123 PHE A C 1
ATOM 1019 O O . PHE A 1 123 ? 15.214 7.215 -3.488 1.00 88.00 123 PHE A O 1
ATOM 1026 N N . LEU A 1 124 ? 14.581 5.343 -2.433 1.00 90.62 124 LEU A N 1
ATOM 1027 C CA . LEU A 1 124 ? 13.137 5.619 -2.405 1.00 90.62 124 LEU A CA 1
ATOM 1028 C C . LEU A 1 124 ? 12.627 5.878 -0.987 1.00 90.62 124 LEU A C 1
ATOM 1030 O O . LEU A 1 124 ? 11.426 6.073 -0.796 1.00 90.62 124 LEU A O 1
ATOM 1034 N N . ASP A 1 125 ? 13.514 5.826 0.002 1.00 92.06 125 ASP A N 1
ATOM 1035 C CA . ASP A 1 125 ? 13.176 6.088 1.383 1.00 92.06 125 ASP A CA 1
ATOM 1036 C C . ASP A 1 125 ? 13.397 7.581 1.698 1.00 92.06 125 ASP A C 1
ATOM 1038 O O . ASP A 1 125 ? 14.550 8.012 1.787 1.00 92.06 125 ASP A O 1
ATOM 1042 N N . PRO A 1 126 ? 12.329 8.380 1.898 1.00 88.50 126 PRO A N 1
ATOM 1043 C CA . PRO A 1 126 ? 12.445 9.796 2.237 1.00 88.50 126 PRO A CA 1
ATOM 1044 C C . PRO A 1 126 ? 13.145 10.056 3.579 1.00 88.50 126 PRO A C 1
ATOM 1046 O O . PRO A 1 126 ? 13.612 11.171 3.793 1.00 88.50 126 PRO A O 1
ATOM 1049 N N . ASP A 1 127 ? 13.254 9.054 4.462 1.00 90.00 127 ASP A N 1
ATOM 1050 C CA . ASP A 1 127 ? 14.007 9.180 5.717 1.00 90.00 127 ASP A CA 1
ATOM 1051 C C . ASP A 1 127 ? 15.527 9.062 5.484 1.00 90.00 127 ASP A C 1
ATOM 1053 O O . ASP A 1 127 ? 16.320 9.464 6.334 1.00 90.00 127 ASP A O 1
ATOM 1057 N N . GLN A 1 128 ? 15.943 8.518 4.333 1.00 90.12 128 GLN A N 1
ATOM 1058 C CA . GLN A 1 128 ? 17.350 8.309 3.974 1.00 90.12 128 GLN A CA 1
ATOM 1059 C C . GLN A 1 128 ? 17.833 9.274 2.888 1.00 90.12 128 GLN A C 1
ATOM 1061 O O . GLN A 1 128 ? 18.972 9.739 2.946 1.00 90.12 128 GLN A O 1
ATOM 1066 N N . VAL A 1 129 ? 16.995 9.580 1.892 1.00 90.50 129 VAL A N 1
ATOM 1067 C CA . VAL A 1 129 ? 17.350 10.449 0.763 1.00 90.50 129 VAL A CA 1
ATOM 1068 C C . VAL A 1 129 ? 16.238 11.462 0.504 1.00 90.50 129 VAL A C 1
ATOM 1070 O O . VAL A 1 129 ? 15.096 11.092 0.242 1.00 90.50 129 VAL A O 1
ATOM 1073 N N . ASP A 1 130 ? 16.584 12.755 0.495 1.00 87.81 130 ASP A N 1
ATOM 1074 C CA . ASP A 1 130 ? 15.650 13.806 0.077 1.00 87.81 130 ASP A CA 1
ATOM 1075 C C . ASP A 1 130 ? 15.272 13.597 -1.398 1.00 87.81 130 ASP A C 1
ATOM 1077 O O . ASP A 1 130 ? 16.120 13.642 -2.297 1.00 87.81 130 ASP A O 1
ATOM 1081 N N . ALA A 1 131 ? 13.975 13.412 -1.656 1.00 87.06 131 ALA A N 1
ATOM 1082 C CA . ALA A 1 131 ? 13.432 13.184 -2.989 1.00 87.06 131 ALA A CA 1
ATOM 1083 C C . ALA A 1 131 ? 13.806 14.290 -3.996 1.00 87.06 131 ALA A C 1
ATOM 1085 O O . ALA A 1 131 ? 13.807 14.050 -5.202 1.00 87.06 131 ALA A O 1
ATOM 1086 N N . ARG A 1 132 ? 14.147 15.502 -3.540 1.00 86.19 132 ARG A N 1
ATOM 1087 C CA . ARG A 1 132 ? 14.613 16.623 -4.381 1.00 86.19 132 ARG A CA 1
ATOM 1088 C C . ARG A 1 132 ? 15.991 16.411 -4.997 1.00 86.19 132 ARG A C 1
ATOM 1090 O O . ARG A 1 132 ? 16.314 17.093 -5.967 1.00 86.19 132 ARG A O 1
ATOM 1097 N N . LEU A 1 133 ? 16.785 15.503 -4.437 1.00 88.06 133 LEU A N 1
ATOM 1098 C CA . LEU A 1 133 ? 18.108 15.136 -4.942 1.00 88.06 133 LEU A CA 1
ATOM 1099 C C . LEU A 1 133 ? 18.035 14.009 -5.980 1.00 88.06 133 LEU A C 1
ATOM 1101 O O . LEU A 1 133 ? 19.012 13.739 -6.676 1.00 88.06 133 LEU A O 1
ATOM 1105 N N . LEU A 1 134 ? 16.880 13.350 -6.095 1.00 86.75 134 LEU A N 1
ATOM 1106 C CA . LEU A 1 134 ? 16.661 12.272 -7.046 1.00 86.75 134 LEU A CA 1
ATOM 1107 C C . LEU A 1 134 ? 16.399 12.820 -8.451 1.00 86.75 134 LEU A C 1
ATOM 1109 O O . LEU A 1 134 ? 15.793 13.877 -8.638 1.00 86.75 134 LEU A O 1
ATOM 1113 N N . VAL A 1 135 ? 16.772 12.039 -9.467 1.00 87.56 135 VAL A N 1
ATOM 1114 C CA . VAL A 1 135 ? 16.339 12.313 -10.845 1.00 87.56 135 VAL A CA 1
ATOM 1115 C C . VAL A 1 135 ? 14.803 12.297 -10.926 1.00 87.56 135 VAL A C 1
ATOM 1117 O O . VAL A 1 135 ? 14.155 11.557 -10.177 1.00 87.56 135 VAL A O 1
ATOM 1120 N N . PRO A 1 136 ? 14.185 13.034 -11.866 1.00 88.44 136 PRO A N 1
ATOM 1121 C CA . PRO A 1 136 ? 12.743 13.294 -11.846 1.00 88.44 136 PRO A CA 1
ATOM 1122 C C . PRO A 1 136 ? 11.835 12.060 -11.761 1.00 88.44 136 PRO A C 1
ATOM 1124 O O . PRO A 1 136 ? 10.775 12.110 -11.141 1.00 88.44 136 PRO A O 1
ATOM 1127 N N . ASN A 1 137 ? 12.232 10.944 -12.379 1.00 85.06 137 ASN A N 1
ATOM 1128 C CA . ASN A 1 137 ? 11.480 9.691 -12.295 1.00 85.06 137 ASN A CA 1
ATOM 1129 C C . ASN A 1 137 ? 11.476 9.123 -10.870 1.00 85.06 137 ASN A C 1
ATOM 1131 O O . ASN A 1 137 ? 10.405 8.819 -10.348 1.00 85.06 137 ASN A O 1
ATOM 1135 N N . PHE A 1 138 ? 12.641 9.024 -10.226 1.00 88.69 138 PHE A N 1
ATOM 1136 C CA . PHE A 1 138 ? 12.755 8.499 -8.863 1.00 88.69 138 PHE A CA 1
ATOM 1137 C C . PHE A 1 138 ? 12.201 9.470 -7.822 1.00 88.69 138 PHE A C 1
ATOM 1139 O O . PHE A 1 138 ? 11.568 9.027 -6.870 1.00 88.69 138 PHE A O 1
ATOM 1146 N N . GLN A 1 139 ? 12.310 10.781 -8.055 1.00 91.25 139 GLN A N 1
ATOM 1147 C CA . GLN A 1 139 ? 11.622 11.787 -7.245 1.00 91.25 139 GLN A CA 1
ATOM 1148 C C . GLN A 1 139 ? 10.106 11.544 -7.226 1.00 91.25 139 GLN A C 1
ATOM 1150 O O . GLN A 1 139 ? 9.500 11.460 -6.159 1.00 91.25 139 GLN A O 1
ATOM 1155 N N . ARG A 1 140 ? 9.482 11.389 -8.405 1.00 91.56 140 ARG A N 1
ATOM 1156 C CA . ARG A 1 140 ? 8.042 11.092 -8.503 1.00 91.56 140 ARG A CA 1
ATOM 1157 C C . ARG A 1 140 ? 7.679 9.791 -7.795 1.00 91.56 140 ARG A C 1
ATOM 1159 O O . ARG A 1 140 ? 6.658 9.744 -7.119 1.00 91.56 140 ARG A O 1
ATOM 1166 N N . GLN A 1 141 ? 8.505 8.759 -7.944 1.00 93.56 141 GLN A N 1
ATOM 1167 C CA . GLN A 1 141 ? 8.294 7.464 -7.299 1.00 93.56 141 GLN A CA 1
ATOM 1168 C C . GLN A 1 141 ? 8.372 7.553 -5.773 1.00 93.56 141 GLN A C 1
ATOM 1170 O O . GLN A 1 141 ? 7.458 7.080 -5.106 1.00 93.56 141 GLN A O 1
ATOM 1175 N N . SER A 1 142 ? 9.407 8.198 -5.231 1.00 94.44 142 SER A N 1
ATOM 1176 C CA . SER A 1 142 ? 9.574 8.410 -3.789 1.00 94.44 142 SER A CA 1
ATOM 1177 C C . SER A 1 142 ? 8.381 9.166 -3.200 1.00 94.44 142 SER A C 1
ATOM 1179 O O . SER A 1 142 ? 7.749 8.698 -2.254 1.00 94.44 142 SER A O 1
ATOM 1181 N N . ASN A 1 143 ? 7.998 10.286 -3.822 1.00 94.69 143 ASN A N 1
ATOM 1182 C CA . ASN A 1 143 ? 6.856 11.092 -3.384 1.00 94.69 143 ASN A CA 1
ATOM 1183 C C . ASN A 1 143 ? 5.549 10.289 -3.414 1.00 94.69 143 ASN A C 1
ATOM 1185 O O . ASN A 1 143 ? 4.762 10.314 -2.471 1.00 94.69 143 ASN A O 1
ATOM 1189 N N . MET A 1 144 ? 5.314 9.550 -4.497 1.00 95.50 144 MET A N 1
ATOM 1190 C CA . MET A 1 144 ? 4.107 8.748 -4.663 1.00 95.50 144 MET A CA 1
ATOM 1191 C C . MET A 1 144 ? 4.019 7.610 -3.639 1.00 95.50 144 MET A C 1
ATOM 1193 O O . MET A 1 144 ? 2.952 7.397 -3.062 1.00 95.50 144 MET A O 1
ATOM 1197 N N . LEU A 1 145 ? 5.130 6.921 -3.363 1.00 97.00 145 LEU A N 1
ATOM 1198 C CA . LEU A 1 145 ? 5.193 5.881 -2.338 1.00 97.00 145 LEU A CA 1
ATOM 1199 C C . LEU A 1 145 ? 4.979 6.448 -0.930 1.00 97.00 145 LEU A C 1
ATOM 1201 O O . LEU A 1 145 ? 4.257 5.832 -0.147 1.00 97.00 145 LEU A O 1
ATOM 1205 N N . SER A 1 146 ? 5.541 7.621 -0.624 1.00 96.81 146 SER A N 1
ATOM 1206 C CA . SER A 1 146 ? 5.335 8.309 0.659 1.00 96.81 146 SER A CA 1
ATOM 1207 C C . SER A 1 146 ? 3.861 8.666 0.889 1.00 96.81 146 SER A C 1
ATOM 1209 O O . SER A 1 146 ? 3.275 8.322 1.924 1.00 96.81 146 SER A O 1
ATOM 1211 N N . LEU A 1 147 ? 3.214 9.253 -0.125 1.00 97.00 147 LEU A N 1
ATOM 1212 C CA . LEU A 1 147 ? 1.786 9.575 -0.091 1.00 97.00 147 LEU A CA 1
ATOM 1213 C C . LEU A 1 147 ? 0.924 8.315 0.050 1.00 97.00 147 LEU A C 1
ATOM 1215 O O . LEU A 1 147 ? 0.003 8.276 0.869 1.00 97.00 147 LEU A O 1
ATOM 1219 N N . ALA A 1 148 ? 1.228 7.266 -0.718 1.00 97.62 148 ALA A N 1
ATOM 1220 C CA . ALA A 1 148 ? 0.496 6.006 -0.662 1.00 97.62 148 ALA A CA 1
ATOM 1221 C C . ALA A 1 148 ? 0.631 5.325 0.709 1.00 97.62 148 ALA A C 1
ATOM 1223 O O . ALA A 1 148 ? -0.365 4.832 1.246 1.00 97.62 148 ALA A O 1
ATOM 1224 N N . TYR A 1 149 ? 1.836 5.319 1.288 1.00 98.25 149 TYR A N 1
ATOM 1225 C CA . TYR A 1 149 ? 2.101 4.763 2.615 1.00 98.25 149 TYR A CA 1
ATOM 1226 C C . TYR A 1 149 ? 1.341 5.525 3.696 1.00 98.25 149 TYR A C 1
ATOM 1228 O O . TYR A 1 149 ? 0.613 4.918 4.482 1.00 98.25 149 TYR A O 1
ATOM 1236 N N . SER A 1 150 ? 1.424 6.855 3.680 1.00 98.00 150 SER A N 1
ATOM 1237 C CA . SER A 1 150 ? 0.693 7.705 4.619 1.00 98.00 150 SER A CA 1
ATOM 1238 C C . SER A 1 150 ? -0.822 7.494 4.511 1.00 98.00 150 SER A C 1
A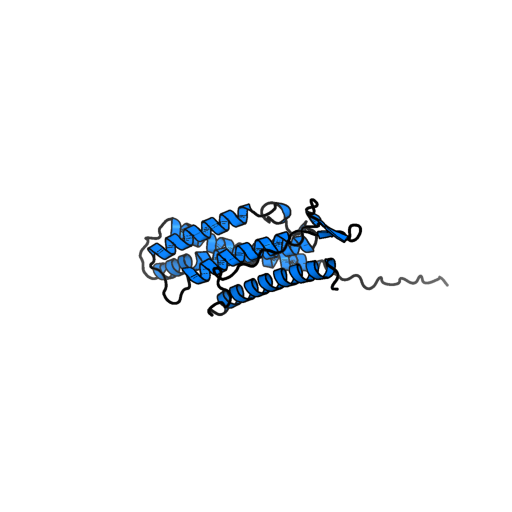TOM 1240 O O . SER A 1 150 ? -1.500 7.333 5.526 1.00 98.00 150 SER A O 1
ATOM 1242 N N . HIS A 1 151 ? -1.361 7.382 3.291 1.00 97.00 151 HIS A N 1
ATOM 1243 C CA . HIS A 1 151 ? -2.769 7.042 3.078 1.00 97.00 151 HIS A CA 1
ATOM 1244 C C . HIS A 1 151 ? -3.137 5.676 3.683 1.00 97.00 151 HIS A C 1
ATOM 1246 O O . HIS A 1 151 ? -4.169 5.552 4.343 1.00 97.00 151 HIS A O 1
ATOM 1252 N N . ALA A 1 152 ? -2.296 4.653 3.509 1.00 98.06 152 ALA A N 1
ATOM 1253 C CA . ALA A 1 152 ? -2.530 3.336 4.094 1.00 98.06 152 ALA A CA 1
ATOM 1254 C C . ALA A 1 152 ? -2.501 3.372 5.635 1.00 98.06 152 ALA A C 1
ATOM 1256 O O . ALA A 1 152 ? -3.382 2.794 6.275 1.00 98.06 152 ALA A O 1
ATOM 1257 N N . VAL A 1 153 ? -1.556 4.105 6.238 1.00 98.00 153 VAL A N 1
ATOM 1258 C CA . VAL A 1 153 ? -1.484 4.308 7.697 1.00 98.00 153 VAL A CA 1
ATOM 1259 C C . VAL A 1 153 ? -2.751 4.988 8.219 1.00 98.00 153 VAL A C 1
ATOM 1261 O O . VAL A 1 153 ? -3.320 4.523 9.210 1.00 98.00 153 VAL A O 1
ATOM 1264 N N . ILE A 1 154 ? -3.233 6.040 7.549 1.00 97.25 154 ILE A N 1
ATOM 1265 C CA . ILE A 1 154 ? -4.488 6.720 7.907 1.00 97.25 154 ILE A CA 1
ATOM 1266 C C . ILE A 1 154 ? -5.665 5.750 7.799 1.00 97.25 154 ILE A C 1
ATOM 1268 O O . ILE A 1 154 ? -6.454 5.632 8.734 1.00 97.25 154 ILE A O 1
ATOM 1272 N N . LEU A 1 155 ? -5.778 5.012 6.693 1.00 95.50 155 LEU A N 1
ATOM 1273 C CA . LEU A 1 155 ? -6.870 4.064 6.482 1.00 95.50 155 LEU A CA 1
ATOM 1274 C C . LEU A 1 155 ? -6.924 2.995 7.584 1.00 95.50 155 LEU A C 1
ATOM 1276 O O . LEU A 1 155 ? -8.007 2.678 8.077 1.00 95.50 155 LEU A O 1
ATOM 1280 N N . VAL A 1 156 ? -5.774 2.464 8.001 1.00 96.50 156 VAL A N 1
ATOM 1281 C CA . VAL A 1 156 ? -5.689 1.466 9.076 1.00 96.50 156 VAL A CA 1
ATOM 1282 C C . VAL A 1 156 ? -6.010 2.092 10.435 1.00 96.50 156 VAL A C 1
ATOM 1284 O O . VAL A 1 156 ? -6.739 1.501 11.234 1.00 96.50 156 VAL A O 1
ATOM 1287 N N . ASN A 1 157 ? -5.533 3.306 10.717 1.00 95.88 157 ASN A N 1
ATOM 1288 C CA . ASN A 1 157 ? -5.567 3.876 12.066 1.00 95.88 157 ASN A CA 1
ATOM 1289 C C . ASN A 1 157 ? -6.731 4.848 12.351 1.00 95.88 157 ASN A C 1
ATOM 1291 O O . ASN A 1 157 ? -7.042 5.066 13.523 1.00 95.88 157 ASN A O 1
ATOM 1295 N N . ARG A 1 158 ? -7.456 5.339 11.332 1.00 92.81 158 ARG A N 1
ATOM 1296 C CA . ARG A 1 158 ? -8.533 6.345 11.486 1.00 92.81 158 ARG A CA 1
ATOM 1297 C C . ARG A 1 158 ? -9.639 5.955 12.467 1.00 92.81 158 ARG A C 1
ATOM 1299 O O . ARG A 1 158 ? -10.166 6.815 13.162 1.00 92.81 158 ARG A O 1
ATOM 1306 N N . GLY A 1 159 ? -9.977 4.667 12.570 1.00 86.94 159 GLY A N 1
ATOM 1307 C CA . GLY A 1 159 ? -11.011 4.203 13.504 1.00 86.94 159 GLY A CA 1
ATOM 1308 C C . GLY A 1 159 ? -10.676 4.493 14.973 1.00 86.94 159 GLY A C 1
ATOM 1309 O O . GLY A 1 159 ? -11.567 4.833 15.743 1.00 86.94 159 GLY A O 1
ATOM 1310 N N . SER A 1 160 ? -9.396 4.424 15.353 1.00 83.38 160 SER A N 1
ATOM 1311 C CA . SER A 1 160 ? -8.930 4.755 16.710 1.00 83.38 160 SER A CA 1
ATOM 1312 C C . SER A 1 160 ? -9.067 6.249 17.011 1.00 83.38 160 SER A C 1
ATOM 1314 O O . SER A 1 160 ? -9.502 6.618 18.098 1.00 83.38 160 SER A O 1
ATOM 1316 N N . LEU A 1 161 ? -8.767 7.108 16.030 1.00 84.69 161 LEU A N 1
ATOM 1317 C CA . LEU A 1 161 ? -8.962 8.556 16.144 1.00 84.69 161 LEU A CA 1
ATOM 1318 C C . LEU A 1 161 ? -10.451 8.906 16.311 1.00 84.69 161 LEU A C 1
ATOM 1320 O O . LEU A 1 161 ? -10.810 9.637 17.229 1.00 84.69 161 LEU A O 1
ATOM 1324 N N . MET A 1 162 ? -11.323 8.335 15.473 1.00 85.00 162 MET A N 1
ATOM 1325 C CA . MET A 1 162 ? -12.771 8.582 15.538 1.00 85.00 162 MET A CA 1
ATOM 1326 C C . MET A 1 162 ? -13.391 8.090 16.852 1.00 85.00 162 MET A C 1
ATOM 1328 O O . MET A 1 162 ? -14.245 8.763 17.425 1.00 85.00 162 MET A O 1
ATOM 1332 N N . ASN A 1 163 ? -12.948 6.935 17.359 1.00 80.88 163 ASN A N 1
ATOM 1333 C CA . ASN A 1 163 ? -13.406 6.414 18.646 1.00 80.88 163 ASN A CA 1
ATOM 1334 C C . ASN A 1 163 ? -12.998 7.317 19.811 1.00 80.88 163 ASN A C 1
ATOM 1336 O O . ASN A 1 163 ? -13.816 7.557 20.696 1.00 80.88 163 ASN A O 1
ATOM 1340 N N . LYS A 1 164 ? -11.759 7.823 19.809 1.00 79.88 164 LYS A N 1
ATOM 1341 C CA . LYS A 1 164 ? -11.294 8.782 20.816 1.00 79.88 164 LYS A CA 1
ATOM 1342 C C . LYS A 1 164 ? -12.075 10.085 20.769 1.00 79.88 164 LYS A C 1
ATOM 1344 O O . LYS A 1 164 ? -12.517 10.532 21.818 1.00 79.88 164 LYS A O 1
ATOM 1349 N N . LEU A 1 165 ? -12.306 10.646 19.580 1.00 82.62 165 LEU A N 1
ATOM 1350 C CA . LEU A 1 165 ? -13.104 11.864 19.433 1.00 82.62 165 LEU A CA 1
ATOM 1351 C C . LEU A 1 165 ? -14.515 11.668 20.008 1.00 82.62 165 LEU A C 1
ATOM 1353 O O . LEU A 1 165 ? -14.964 12.469 20.815 1.00 82.62 165 LEU A O 1
ATOM 1357 N N . ARG A 1 166 ? -15.155 10.530 19.704 1.00 81.94 166 ARG A N 1
ATOM 1358 C CA . ARG A 1 166 ? -16.482 10.189 20.239 1.00 81.94 166 ARG A CA 1
ATOM 1359 C C . ARG A 1 166 ? -16.503 9.995 21.761 1.00 81.94 166 ARG A C 1
ATOM 1361 O O . ARG A 1 166 ? -17.507 10.293 22.394 1.00 81.94 166 ARG A O 1
ATOM 1368 N N . LYS A 1 167 ? -15.440 9.437 22.348 1.00 76.44 167 LYS A N 1
ATOM 1369 C CA . LYS A 1 167 ? -15.317 9.245 23.807 1.00 76.44 167 LYS A CA 1
ATOM 1370 C C . LYS A 1 167 ? -14.921 10.533 24.534 1.00 76.44 167 LYS A C 1
ATOM 1372 O O . LYS A 1 167 ? -15.263 10.682 25.694 1.00 76.44 167 LYS A O 1
ATOM 1377 N N . SER A 1 168 ? -14.228 11.461 23.876 1.00 66.94 168 SER A N 1
ATOM 1378 C CA . SER A 1 168 ? -13.877 12.760 24.463 1.00 66.94 168 SER A CA 1
ATOM 1379 C C . SER A 1 168 ? -15.116 13.590 24.810 1.00 66.94 168 SER A C 1
ATOM 1381 O O . SER A 1 168 ? -15.080 14.345 25.776 1.00 66.94 168 SER A O 1
ATOM 1383 N N . ASP A 1 169 ? -16.211 13.415 24.065 1.00 62.09 169 ASP A N 1
ATOM 1384 C CA . ASP A 1 169 ? -17.506 14.050 24.347 1.00 62.09 169 ASP A CA 1
ATOM 1385 C C . ASP A 1 169 ? -18.249 13.401 25.534 1.00 62.09 169 ASP A C 1
ATOM 1387 O O . ASP A 1 169 ? -19.189 13.978 26.079 1.00 62.09 169 ASP A O 1
ATOM 1391 N N . VAL A 1 170 ? -17.838 12.198 25.952 1.00 61.25 170 VAL A N 1
ATOM 1392 C CA . VAL A 1 170 ? -18.467 11.402 27.015 1.00 61.25 170 VAL A CA 1
ATOM 1393 C C . VAL A 1 170 ? -17.380 10.984 28.002 1.00 61.25 170 VAL A C 1
ATOM 1395 O O . VAL A 1 170 ? -16.843 9.888 27.905 1.00 61.25 170 VAL A O 1
ATOM 1398 N N . SER A 1 171 ? -17.034 11.895 28.912 1.00 54.44 171 SER A N 1
ATOM 1399 C CA . SER A 1 171 ? -16.047 11.797 30.004 1.00 54.44 171 SER A CA 1
ATOM 1400 C C . SER A 1 171 ? -15.735 10.380 30.537 1.00 54.44 171 SER A C 1
ATOM 1402 O O . SER A 1 171 ? -16.146 9.994 31.630 1.00 54.44 171 SER A O 1
ATOM 1404 N N . SER A 1 172 ? -14.936 9.606 29.799 1.00 53.25 172 SER A N 1
ATOM 1405 C CA . SER A 1 172 ? -14.334 8.358 30.271 1.00 53.25 172 SER A CA 1
ATOM 1406 C C . SER A 1 172 ? -12.904 8.252 29.746 1.00 53.25 172 SER A C 1
ATOM 1408 O O . SER A 1 172 ? -12.662 7.890 28.590 1.00 53.25 172 SER A O 1
ATOM 1410 N N . ASP A 1 173 ? -11.955 8.573 30.617 1.00 55.03 173 ASP A N 1
ATOM 1411 C CA . ASP A 1 173 ? -10.521 8.527 30.351 1.00 55.03 173 ASP A CA 1
ATOM 1412 C C . ASP A 1 173 ? -10.019 7.087 30.554 1.00 55.03 173 ASP A C 1
ATOM 1414 O O . ASP A 1 173 ? -9.470 6.707 31.582 1.00 55.03 173 ASP A O 1
ATOM 1418 N N . THR A 1 174 ? -10.330 6.220 29.589 1.00 56.34 174 THR A N 1
ATOM 1419 C CA . THR A 1 174 ? -9.762 4.863 29.489 1.00 56.34 174 THR A CA 1
ATOM 1420 C C . THR A 1 174 ? -9.305 4.612 28.054 1.00 56.34 174 THR A C 1
ATOM 1422 O O . THR A 1 174 ? -9.743 3.684 27.369 1.00 56.34 174 THR A O 1
ATOM 1425 N N . ALA A 1 175 ? -8.455 5.501 27.541 1.00 58.59 175 ALA A N 1
ATOM 1426 C CA . ALA A 1 175 ? -7.725 5.226 26.314 1.00 58.59 175 ALA A CA 1
ATOM 1427 C C . ALA A 1 175 ? -6.549 4.295 26.647 1.00 58.59 175 ALA A C 1
ATOM 1429 O O . ALA A 1 175 ? -5.711 4.623 27.480 1.00 58.59 175 ALA A O 1
ATOM 1430 N N . GLY A 1 176 ? -6.517 3.102 26.050 1.00 73.12 176 GLY A N 1
ATOM 1431 C CA . GLY A 1 176 ? -5.369 2.204 26.200 1.00 73.12 176 GLY A CA 1
ATOM 1432 C C . GLY A 1 176 ? -4.175 2.703 25.383 1.00 73.12 176 GLY A C 1
ATOM 1433 O O . GLY A 1 176 ? -4.374 3.232 24.290 1.00 73.12 176 GLY A O 1
ATOM 1434 N N . ASP A 1 177 ? -2.950 2.461 25.857 1.00 81.31 177 ASP A N 1
ATOM 1435 C CA . ASP A 1 177 ? -1.689 2.894 25.220 1.00 81.31 177 ASP A CA 1
ATOM 1436 C C . ASP A 1 177 ? -1.605 2.582 23.710 1.00 81.31 177 ASP A C 1
ATOM 1438 O O . ASP A 1 177 ? -1.050 3.351 22.919 1.00 81.31 177 ASP A O 1
ATOM 1442 N N . GLU A 1 178 ? -2.195 1.464 23.271 1.00 84.88 178 GLU A N 1
ATOM 1443 C CA . GLU A 1 178 ? -2.271 1.106 21.851 1.00 84.88 178 GLU A CA 1
ATOM 1444 C C . GLU A 1 178 ? -3.187 2.045 21.042 1.00 84.88 178 GLU A C 1
ATOM 1446 O O . GLU A 1 178 ? -2.875 2.379 19.898 1.00 84.88 178 GLU A O 1
ATOM 1451 N N . GLU A 1 179 ? -4.318 2.486 21.600 1.00 85.06 179 GLU A N 1
ATOM 1452 C CA . GLU A 1 179 ? -5.252 3.412 20.941 1.00 85.06 179 GLU A CA 1
ATOM 1453 C C . GLU A 1 179 ? -4.598 4.790 20.743 1.00 85.06 179 GLU A C 1
ATOM 1455 O O . GLU A 1 179 ? -4.739 5.397 19.678 1.00 85.06 179 GLU A O 1
ATOM 1460 N N . ASP A 1 180 ? -3.797 5.229 21.714 1.00 87.81 180 ASP A N 1
ATOM 1461 C CA . ASP A 1 180 ? -2.972 6.440 21.661 1.00 87.81 180 ASP A CA 1
ATOM 1462 C C . ASP A 1 180 ? -1.888 6.361 20.593 1.00 87.81 180 ASP A C 1
ATOM 1464 O O . ASP A 1 180 ? -1.727 7.289 19.797 1.00 87.81 180 ASP A O 1
ATOM 1468 N N . SER A 1 181 ? -1.166 5.243 20.544 1.00 91.81 181 SER A N 1
ATOM 1469 C CA . SER A 1 181 ? -0.136 5.001 19.533 1.00 91.81 181 SER A CA 1
ATOM 1470 C C . SER A 1 181 ? -0.722 5.008 18.117 1.00 91.81 181 SER A C 1
ATOM 1472 O O . SER A 1 181 ? -0.220 5.705 17.232 1.00 91.81 181 SER A O 1
ATOM 1474 N N . ASN A 1 182 ? -1.854 4.325 17.912 1.00 92.81 182 ASN A N 1
ATOM 1475 C CA . ASN A 1 182 ? -2.557 4.303 16.627 1.00 92.81 182 ASN A CA 1
ATOM 1476 C C . ASN A 1 182 ? -3.044 5.703 16.219 1.00 92.81 182 ASN A C 1
ATOM 1478 O O . ASN A 1 182 ? -2.917 6.098 15.059 1.00 92.81 182 ASN A O 1
ATOM 1482 N N . MET A 1 183 ? -3.573 6.480 17.168 1.00 92.81 183 MET A N 1
ATOM 1483 C CA . MET A 1 183 ? -3.983 7.863 16.920 1.00 92.81 183 MET A CA 1
ATOM 1484 C C . MET A 1 183 ? -2.796 8.733 16.490 1.00 92.81 183 MET A C 1
ATOM 1486 O O . MET A 1 183 ? -2.884 9.426 15.475 1.00 92.81 183 MET A O 1
ATOM 1490 N N . LYS A 1 184 ? -1.677 8.668 17.221 1.00 93.50 184 LYS A N 1
ATOM 1491 C CA . LYS A 1 184 ? -0.445 9.399 16.884 1.00 93.50 184 LYS A CA 1
ATOM 1492 C C . LYS A 1 184 ? 0.069 9.017 15.496 1.00 93.50 184 LYS A C 1
ATOM 1494 O O . LYS A 1 184 ? 0.422 9.904 14.726 1.00 93.50 184 LYS A O 1
ATOM 1499 N N . ALA A 1 185 ? 0.038 7.730 15.142 1.00 95.31 185 ALA A N 1
ATOM 1500 C CA . ALA A 1 185 ? 0.414 7.265 13.808 1.00 95.31 185 ALA A CA 1
ATOM 1501 C C . ALA A 1 185 ? -0.487 7.859 12.710 1.00 95.31 185 ALA A C 1
ATOM 1503 O O . ALA A 1 185 ? 0.012 8.315 11.683 1.00 95.31 185 ALA A O 1
ATOM 1504 N N . CYS A 1 186 ? -1.804 7.912 12.939 1.00 96.00 186 CYS A N 1
ATOM 1505 C CA . CYS A 1 186 ? -2.755 8.517 12.003 1.00 96.00 186 CYS A CA 1
ATOM 1506 C C . CYS A 1 186 ? -2.493 10.019 11.799 1.00 96.00 186 CYS A C 1
ATOM 1508 O O . CYS A 1 186 ? -2.482 10.492 10.664 1.00 96.00 186 CYS A O 1
ATOM 1510 N N . LEU A 1 187 ? -2.268 10.761 12.888 1.00 95.56 187 LEU A N 1
ATOM 1511 C CA . LEU A 1 187 ? -1.974 12.196 12.841 1.00 95.56 187 LEU A CA 1
ATOM 1512 C C . LEU A 1 187 ? -0.631 12.475 12.160 1.00 95.56 187 LEU A C 1
ATOM 1514 O O . LEU A 1 187 ? -0.555 13.334 11.285 1.00 95.56 187 LEU A O 1
ATOM 1518 N N . SER A 1 188 ? 0.409 11.712 12.504 1.00 96.06 188 SER A N 1
ATOM 1519 C CA . SER A 1 188 ? 1.725 11.827 11.871 1.00 96.06 188 SER A CA 1
ATOM 1520 C C . SER A 1 188 ? 1.638 11.591 10.368 1.00 96.06 188 SER A C 1
ATOM 1522 O O . SER A 1 188 ? 2.196 12.367 9.605 1.00 96.06 188 SER A O 1
ATOM 1524 N N . ALA A 1 189 ? 0.900 10.568 9.929 1.00 97.12 189 ALA A N 1
ATOM 1525 C CA . ALA A 1 189 ? 0.727 10.282 8.508 1.00 97.12 189 ALA A CA 1
ATOM 1526 C C . ALA A 1 189 ? -0.021 11.406 7.769 1.00 97.12 189 ALA A C 1
ATOM 1528 O O . ALA A 1 189 ? 0.337 11.750 6.645 1.00 97.12 189 ALA A O 1
ATOM 1529 N N . ALA A 1 190 ? -1.026 12.025 8.398 1.00 96.88 190 ALA A N 1
ATOM 1530 C CA . ALA A 1 190 ? -1.701 13.190 7.825 1.00 96.88 190 ALA A CA 1
ATOM 1531 C C . ALA A 1 190 ? -0.743 14.385 7.669 1.00 96.88 190 ALA A C 1
ATOM 1533 O O . ALA A 1 190 ? -0.732 15.032 6.622 1.00 96.88 190 ALA A O 1
ATOM 1534 N N . MET A 1 191 ? 0.106 14.635 8.670 1.00 96.75 191 MET A N 1
ATOM 1535 C CA . MET A 1 191 ? 1.137 15.674 8.595 1.00 96.75 191 MET A CA 1
ATOM 1536 C C . MET A 1 191 ? 2.190 15.374 7.522 1.00 96.75 191 MET A C 1
ATOM 1538 O O . MET A 1 191 ? 2.578 16.286 6.794 1.00 96.75 191 MET A O 1
ATOM 1542 N N . SER A 1 192 ? 2.604 14.113 7.367 1.00 95.69 192 SER A N 1
ATOM 1543 C CA . SER A 1 192 ? 3.499 13.693 6.282 1.00 95.69 192 SER A CA 1
ATOM 1544 C C . SER A 1 192 ? 2.908 14.016 4.908 1.00 95.69 192 SER A C 1
ATOM 1546 O O . SER A 1 192 ? 3.601 14.605 4.089 1.00 95.69 192 SER A O 1
ATOM 1548 N N . ILE A 1 193 ? 1.615 13.749 4.676 1.00 96.12 193 ILE A N 1
ATOM 1549 C CA . ILE A 1 193 ? 0.947 14.108 3.410 1.00 96.12 193 ILE A CA 1
ATOM 1550 C C . ILE A 1 193 ? 0.997 15.619 3.159 1.00 96.12 193 ILE A C 1
ATOM 1552 O O . ILE A 1 193 ? 1.304 16.041 2.046 1.00 96.12 193 ILE A O 1
ATOM 1556 N N . LEU A 1 194 ? 0.696 16.441 4.170 1.00 95.75 194 LEU A N 1
ATOM 1557 C CA . LEU A 1 194 ? 0.725 17.902 4.024 1.00 95.75 194 LEU A CA 1
ATOM 1558 C C . LEU A 1 194 ? 2.126 18.404 3.669 1.00 95.75 194 LEU A C 1
ATOM 1560 O O . LEU A 1 194 ? 2.272 19.232 2.768 1.00 95.75 194 LEU A O 1
ATOM 1564 N N . ASN A 1 195 ? 3.144 17.868 4.342 1.00 92.06 195 ASN A N 1
ATOM 1565 C CA . ASN A 1 195 ? 4.535 18.192 4.066 1.00 92.06 195 ASN A CA 1
ATOM 1566 C C . ASN A 1 195 ? 4.923 17.761 2.649 1.00 92.06 195 ASN A C 1
ATOM 1568 O O . ASN A 1 195 ? 5.436 18.583 1.896 1.00 92.06 195 ASN A O 1
ATOM 1572 N N . ASP A 1 196 ? 4.624 16.525 2.248 1.00 91.06 196 ASP A N 1
ATOM 1573 C CA . ASP A 1 196 ? 4.933 16.008 0.911 1.00 91.06 196 ASP A CA 1
ATOM 1574 C C . ASP A 1 196 ? 4.283 16.865 -0.184 1.00 91.06 196 ASP A C 1
ATOM 1576 O O . ASP A 1 196 ? 4.941 17.254 -1.150 1.00 91.06 196 ASP A O 1
ATOM 1580 N N . VAL A 1 197 ? 3.007 17.232 -0.025 1.00 92.62 197 VAL A N 1
ATOM 1581 C CA . VAL A 1 197 ? 2.286 18.085 -0.983 1.00 92.62 197 VAL A CA 1
ATOM 1582 C C . VAL A 1 197 ? 2.889 19.491 -1.056 1.00 92.62 197 VAL A C 1
ATOM 1584 O O . VAL A 1 197 ? 3.073 20.018 -2.157 1.00 92.62 197 VAL A O 1
ATOM 1587 N N . ASP A 1 198 ? 3.237 20.101 0.080 1.00 90.88 198 ASP A N 1
ATOM 1588 C CA . ASP A 1 198 ? 3.918 21.401 0.107 1.00 90.88 198 ASP A CA 1
ATOM 1589 C C . ASP A 1 198 ? 5.300 21.321 -0.561 1.00 90.88 198 ASP A C 1
ATOM 1591 O O . ASP A 1 198 ? 5.657 22.176 -1.377 1.00 90.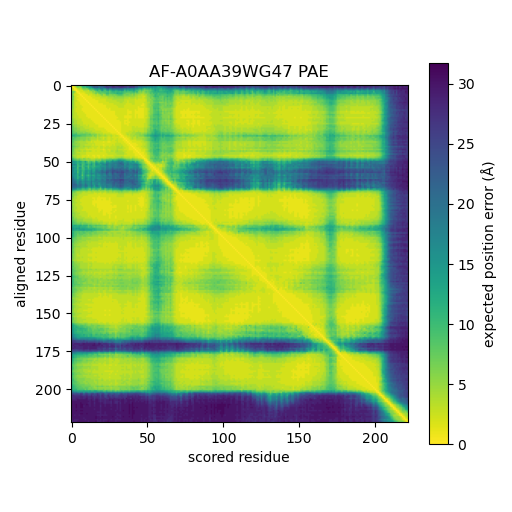88 198 ASP A O 1
ATOM 1595 N N . GLN A 1 199 ? 6.055 20.249 -0.311 1.00 86.06 199 GLN A N 1
ATOM 1596 C CA . GLN A 1 199 ? 7.342 20.028 -0.959 1.00 86.06 199 GLN A CA 1
ATOM 1597 C C . GLN A 1 199 ? 7.208 19.850 -2.474 1.00 86.06 199 GLN A C 1
ATOM 1599 O O . GLN A 1 199 ? 7.994 20.445 -3.215 1.00 86.06 199 GLN A O 1
ATOM 1604 N N . ILE A 1 200 ? 6.220 19.081 -2.940 1.00 87.62 200 ILE A N 1
ATOM 1605 C CA . ILE A 1 200 ? 5.922 18.900 -4.368 1.00 87.62 200 ILE A CA 1
ATOM 1606 C C . ILE A 1 200 ? 5.564 20.247 -5.000 1.00 87.62 200 ILE A C 1
ATOM 1608 O O . ILE A 1 200 ? 6.108 20.598 -6.049 1.00 87.62 200 ILE A O 1
ATOM 1612 N N . ARG A 1 201 ? 4.706 21.037 -4.344 1.00 87.75 201 ARG A N 1
ATOM 1613 C CA . ARG A 1 201 ? 4.301 22.365 -4.821 1.00 87.75 201 ARG A CA 1
ATOM 1614 C C . ARG A 1 201 ? 5.494 23.312 -4.956 1.00 87.75 201 ARG A C 1
ATOM 1616 O O . ARG A 1 201 ? 5.614 23.995 -5.970 1.00 87.75 201 ARG A O 1
ATOM 1623 N N . ARG A 1 202 ? 6.391 23.343 -3.966 1.00 83.38 202 ARG A N 1
ATOM 1624 C CA . ARG A 1 202 ? 7.601 24.188 -3.990 1.00 83.38 202 ARG A CA 1
ATOM 1625 C C . ARG A 1 202 ? 8.656 23.687 -4.981 1.00 83.38 202 ARG A C 1
ATOM 1627 O O . ARG A 1 202 ? 9.382 24.491 -5.558 1.00 83.38 202 ARG A O 1
ATOM 1634 N N . GLY A 1 203 ? 8.747 22.374 -5.192 1.00 69.62 203 GLY A N 1
ATOM 1635 C CA . GLY A 1 203 ? 9.667 21.753 -6.152 1.00 69.62 203 GLY A CA 1
ATOM 1636 C C . GLY A 1 203 ? 9.224 21.888 -7.614 1.00 69.62 203 GLY A C 1
ATOM 1637 O O . GLY A 1 203 ? 10.070 22.000 -8.499 1.00 69.62 203 GLY A O 1
ATOM 1638 N N . GLY A 1 204 ? 7.911 21.939 -7.869 1.00 59.28 204 GLY A N 1
ATOM 1639 C CA . GLY A 1 204 ? 7.315 22.039 -9.208 1.00 59.28 204 GLY A CA 1
ATOM 1640 C C . GLY A 1 204 ? 7.598 23.345 -9.961 1.00 59.28 204 GLY A C 1
ATOM 1641 O O . GLY A 1 204 ? 7.406 23.397 -11.171 1.00 59.28 204 GLY A O 1
ATOM 164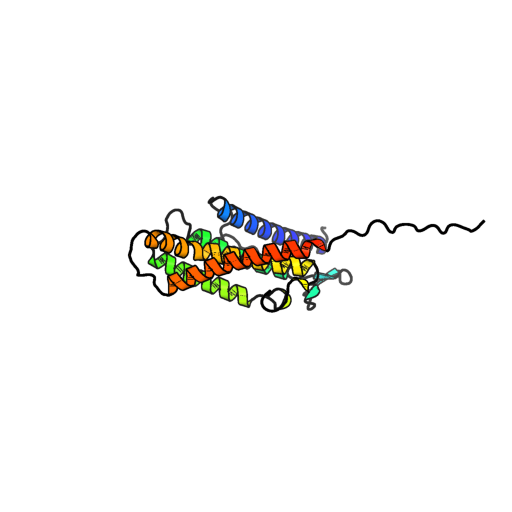2 N N . GLY A 1 205 ? 8.119 24.378 -9.289 1.00 48.78 205 GLY A N 1
ATOM 1643 C CA . GLY A 1 205 ? 8.483 25.659 -9.908 1.00 48.78 205 GLY A CA 1
ATOM 1644 C C . GLY A 1 205 ? 9.771 25.656 -10.746 1.00 48.78 205 GLY A C 1
ATOM 1645 O O . GLY A 1 205 ? 10.136 26.703 -11.267 1.00 48.78 205 GLY A O 1
ATOM 1646 N N . ARG A 1 206 ? 10.488 24.526 -10.873 1.00 48.94 206 ARG A N 1
ATOM 1647 C CA . ARG A 1 206 ? 11.763 24.455 -11.626 1.00 48.94 206 ARG A CA 1
ATOM 1648 C C . ARG A 1 206 ? 11.668 23.835 -13.023 1.00 48.94 206 ARG A C 1
ATOM 1650 O O . ARG A 1 206 ? 12.682 23.750 -13.707 1.00 48.94 206 ARG A O 1
ATOM 1657 N N . TYR A 1 207 ? 10.480 23.436 -13.473 1.00 44.03 207 TYR A N 1
ATOM 1658 C CA . TYR A 1 207 ? 10.259 23.071 -14.875 1.00 44.03 207 TYR A CA 1
ATOM 1659 C C . TYR A 1 207 ? 9.839 24.309 -15.675 1.00 44.03 207 TYR A C 1
ATOM 1661 O O . TYR A 1 207 ? 8.679 24.457 -16.047 1.00 44.03 207 TYR A O 1
ATOM 1669 N N . CYS A 1 208 ? 10.790 25.205 -15.945 1.00 37.62 208 CYS A N 1
ATOM 1670 C CA . CYS A 1 208 ? 10.652 26.127 -17.071 1.00 37.62 208 CYS A CA 1
ATOM 1671 C C . CYS A 1 208 ? 11.029 25.360 -18.347 1.00 37.62 208 CYS A C 1
ATOM 1673 O O . CYS A 1 208 ? 12.169 24.895 -18.443 1.00 37.62 208 CYS A O 1
ATOM 1675 N N . PRO A 1 209 ? 10.125 25.192 -19.328 1.00 41.47 209 PRO A N 1
ATOM 1676 C CA . PRO A 1 209 ? 10.521 24.682 -20.629 1.00 41.47 209 PRO A CA 1
ATOM 1677 C C . PRO A 1 209 ? 11.444 25.717 -21.283 1.00 41.47 209 PRO A C 1
ATOM 1679 O O . PRO A 1 209 ? 11.111 26.898 -21.366 1.00 41.47 209 PRO A O 1
ATOM 1682 N N . HIS A 1 210 ? 12.625 25.283 -21.722 1.00 46.38 210 HIS A N 1
ATOM 1683 C CA . HIS A 1 210 ? 13.479 26.087 -22.588 1.00 46.38 210 HIS A CA 1
ATOM 1684 C C . HIS A 1 210 ? 12.680 26.540 -23.818 1.00 46.38 210 HIS A C 1
ATOM 1686 O O . HIS A 1 210 ? 12.208 25.710 -24.592 1.00 46.38 210 HIS A O 1
ATOM 1692 N N . GLY A 1 211 ? 12.557 27.853 -24.009 1.00 39.91 211 GLY A N 1
ATOM 1693 C CA . GLY A 1 211 ? 11.937 28.433 -25.194 1.00 39.91 211 GLY A CA 1
ATOM 1694 C C . GLY A 1 211 ? 12.059 29.951 -25.211 1.00 39.91 211 GLY A C 1
ATOM 1695 O O . GLY A 1 211 ? 11.188 30.639 -24.693 1.00 39.91 211 GLY A O 1
ATOM 1696 N N . GLY A 1 212 ? 13.135 30.457 -25.820 1.00 33.25 212 GLY A N 1
ATOM 1697 C CA . GLY A 1 212 ? 13.288 31.870 -26.179 1.00 33.25 212 GLY A CA 1
ATOM 1698 C C . GLY A 1 212 ? 14.511 32.545 -25.564 1.00 33.25 212 GLY A C 1
ATOM 1699 O O . GLY A 1 212 ? 14.398 33.293 -24.599 1.00 33.25 212 GLY A O 1
ATOM 1700 N N . SER A 1 213 ? 15.688 32.323 -26.145 1.00 36.41 213 SER A N 1
ATOM 1701 C CA . SER A 1 213 ? 16.799 33.270 -26.024 1.00 36.41 213 SER A CA 1
ATOM 1702 C C . SER A 1 213 ? 16.387 34.606 -26.6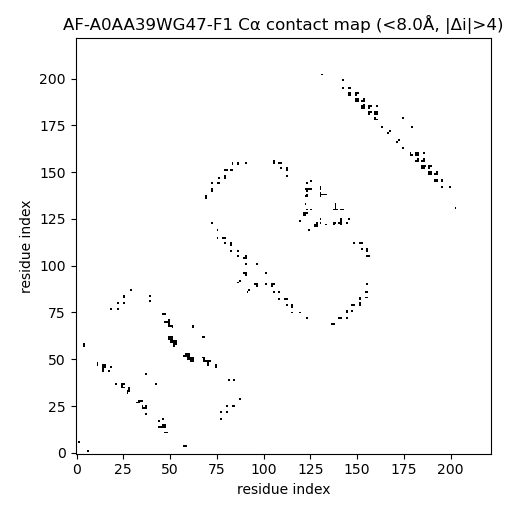70 1.00 36.41 213 SER A C 1
ATOM 1704 O O . SER A 1 213 ? 15.923 34.595 -27.813 1.00 36.41 213 SER A O 1
ATOM 1706 N N . PRO A 1 214 ? 16.552 35.766 -26.008 1.00 38.44 214 PRO A N 1
ATOM 1707 C CA . PRO A 1 214 ? 16.387 37.049 -26.673 1.00 38.44 214 PRO A CA 1
ATOM 1708 C C . PRO A 1 214 ? 17.581 37.260 -27.603 1.00 38.44 214 PRO A C 1
ATOM 1710 O O . PRO A 1 214 ? 18.728 37.322 -27.163 1.00 38.44 214 PRO A O 1
ATOM 1713 N N . SER A 1 215 ? 17.313 37.365 -28.900 1.00 38.72 215 SER A N 1
ATOM 1714 C CA . SER A 1 215 ? 18.279 37.816 -29.894 1.00 38.72 215 SER A CA 1
ATOM 1715 C C . SER A 1 215 ? 18.670 39.269 -29.612 1.00 38.72 215 SER A C 1
ATOM 1717 O O . SER A 1 215 ? 17.918 40.193 -29.927 1.00 38.72 215 SER A O 1
ATOM 1719 N N . THR A 1 216 ? 19.847 39.492 -29.039 1.00 41.47 216 THR A N 1
ATOM 1720 C CA . THR A 1 216 ? 20.491 40.805 -29.016 1.00 41.47 216 THR A CA 1
ATOM 1721 C C . THR A 1 216 ? 21.143 41.056 -30.378 1.00 41.47 216 THR A C 1
ATOM 1723 O O . THR A 1 216 ? 22.157 40.455 -30.725 1.00 41.47 216 THR A O 1
ATOM 1726 N N . LYS A 1 217 ? 20.542 41.936 -31.189 1.00 42.78 217 LYS A N 1
ATOM 1727 C CA . LYS A 1 217 ? 21.221 42.535 -32.350 1.00 42.78 217 LYS A CA 1
ATOM 1728 C C . LYS A 1 217 ? 22.180 43.631 -31.860 1.00 42.78 217 LYS A C 1
ATOM 1730 O O . LYS A 1 217 ? 21.759 44.438 -31.033 1.00 42.78 217 LYS A O 1
ATOM 1735 N N . PRO A 1 218 ? 23.411 43.725 -32.385 1.00 43.56 218 PRO A N 1
ATOM 1736 C CA . PRO A 1 218 ? 24.270 44.878 -32.150 1.00 43.56 218 PRO A CA 1
ATOM 1737 C C . PRO A 1 218 ? 23.878 46.032 -33.087 1.00 43.56 218 PRO A C 1
ATOM 1739 O O . PRO A 1 218 ? 23.753 45.855 -34.298 1.00 43.56 218 PRO A O 1
ATOM 1742 N N . SER A 1 219 ? 23.677 47.220 -32.520 1.00 44.91 219 SER A N 1
ATOM 1743 C CA . SER A 1 219 ? 23.558 48.487 -33.245 1.00 44.91 219 SER A CA 1
ATOM 1744 C C . SER A 1 219 ? 24.950 48.994 -33.640 1.00 44.91 219 SER A C 1
ATOM 1746 O O . SER A 1 219 ? 25.813 49.152 -32.778 1.00 44.91 219 SER A O 1
ATOM 1748 N N . ALA A 1 220 ? 25.157 49.234 -34.936 1.00 43.84 220 ALA A N 1
ATOM 1749 C CA . ALA A 1 220 ? 26.361 49.855 -35.487 1.00 43.84 220 ALA A CA 1
ATOM 1750 C C . ALA A 1 220 ? 26.394 51.373 -35.199 1.00 43.84 220 ALA A C 1
ATOM 1752 O O . ALA A 1 220 ? 25.325 51.979 -35.089 1.00 43.84 220 ALA A O 1
ATOM 1753 N N . PRO A 1 221 ? 27.582 51.992 -35.087 1.00 54.56 221 PRO A N 1
ATOM 1754 C CA . PRO A 1 221 ? 27.706 53.424 -34.845 1.00 54.56 221 PRO A CA 1
ATOM 1755 C C . PRO A 1 221 ? 27.551 54.234 -36.141 1.00 54.56 221 PRO A C 1
ATOM 1757 O O . PRO A 1 221 ? 27.917 53.772 -37.223 1.00 54.56 221 PRO A O 1
ATOM 1760 N N . SER A 1 222 ? 27.010 55.444 -36.001 1.00 55.34 222 SER A N 1
ATOM 1761 C CA . SER A 1 222 ? 27.099 56.545 -36.971 1.00 55.34 222 SER A CA 1
ATOM 1762 C C . SER A 1 222 ? 28.144 57.549 -36.510 1.00 55.34 222 SER A C 1
ATOM 1764 O O . SER A 1 222 ? 28.263 57.714 -35.274 1.00 55.34 222 SER A O 1
#

Mean predicted aligned error: 9.56 Å

Secondary structure (DSSP, 8-state):
---HHHHHHHHHHHHHHHHHHHHHHHHHHHHH-PPPS--GGG--PPPPP-EEEETTTTEEEE---GGG-TTHHHHHHHHHHHHHHHHHHHHS-SSPPPHHHHHHHHHHHHHHHHHHHHTS-GGG-TTTS-GGGS-HHHHHHHHHHHHHHHHHHHHHHHHHHHHHHHHHTTT-----HHHHHHHHHHHHHHHHHHHHHHHHHHHGGG-PPP------PPPPP-